Protein AF-A0AAV2S036-F1 (afdb_monomer_lite)

Sequence (289 aa):
GVHGKSCVGQCGIDDHDQTACECNSLCETYGDCCDDFVSACKSCAGRCGEAYLYSKPCQCNDDCASHGNCCNDYDQECGGITSGPGLLSCVGRCGEAFNPANDCSCNTGCDSHSDCCSDYNDICGGGGGGATDGELRALSEQILAADVNGVGSQLTVDDQGQTSSSSNADEAPLPLLTVPESALSGPTIAALLALQDNYVADVAFDEDDTTEEMVEKDNFLDLIMATDVMNITEAFLQDKGLINRPLREVIDEIWFTQYSRSGGHVGSSGFEHSFVGELKGGQVSGFHN

Organism: Meganyctiphanes norvegica (NCBI:txid48144)

InterPro domains:
  IPR001212 Somatomedin B domain [PF01033] (42-79)
  IPR001212 Somatomedin B domain [PF01033] (89-125)
  IPR001212 Somatomedin B domain [PS00524] (21-41)
  IPR001212 Somatomedin B domain [PS00524] (58-78)
  IPR001212 Somatomedin B domain [PS00524] (104-124)
  IPR001212 Somatomedin B domain [PS50958] (3-37)
  IPR001212 Somatomedin B domain [PS50958] (40-82)
  IPR001212 Somatomedin B domain [PS50958] (86-132)
  IPR001212 Somatomedin B domain [SM00201] (3-42)
  IPR001212 Somatomedin B domain [SM00201] (43-82)
  IPR001212 Somatomedin B domain [SM00201] (86-128)
  IPR018998 EndoU ribonuclease, C-terminal [PF09412] (135-289)
  IPR018998 EndoU ribonuclease, C-terminal [PS51959] (132-289)
  IPR018998 EndoU ribonuclease, C-terminal [cd21159] (132-289)
  IPR020436 Somatomedin B domain, chordata [PR00022] (39-52)
  IPR020436 Somatomedin B domain, chordata [PR00022] (56-67)
  IPR020436 Somatomedin B domain, chordata [PR00022] (68-79)
  IPR036024 Somatomedin B-like domain superfamily [SSF90188] (5-42)
  IPR036024 Somatomedin B-like domain superfamily [SSF90188] (43-82)
  IPR036024 Somatomedin B-like domain superfamily [SSF90188] (88-125)

Radius of gyration: 33.82 Å; chains: 1; bounding box: 88×48×85 Å

Secondary structure (DSSP, 8-state):
-------TTTTT-----TTS-B-STTHHHHT-B-TTHHHHHS--TTTTTPPP-TTSSSB-STTHHHHT-B-TTHHHHH-S-SSSTT----TTTTTPPP-TTSSSB-STTHHHHT-B-TTHHHHH--S--PPPHHHHHHHHHHHHHH-SS--GGG-EE-------TT--S-S--S-SEE--HHHH-SHHHHHHHHHHHT--S-TTS-----HHHHHHHHHHHHHHHTSHHHHHHHHHHHHTTS-SS-HHHHHHHHHH-----STT-----HHIIIII-EEETTEEEE---

Foldseek 3Di:
DQDDDACAVPALPDDVPPSAADLFLCRVVVVRHDPCNCVRQLDCAVPAQHDDHPRGQAHNHLCRVVVVGHRPCSCVRRVRDPDDQADQDCAVQAQHDDDPSHQAHNHLCRVVVVRHRPCSCVRRVHSDLDDDPVRVVVLVVVLVVQPPLDCPVQKDADPFDDDDPPDPDDRDPDDGIDHDVVNCPDQLNVLLVVLLVQDDLDLPDARDCDPSNVVSVVSNLVVVCPGPSNVSVQVSCVVSVVDPDGVSVVCCCQFVDWDDDDDPGTHDGNPCVEDNFHQDPNDTPDYDD

Structure (mmCIF, N/CA/C/O backbone):
data_AF-A0AAV2S036-F1
#
_entry.id   AF-A0AAV2S036-F1
#
loop_
_atom_site.group_PDB
_atom_site.id
_atom_site.type_symbol
_atom_site.label_atom_id
_atom_site.label_alt_id
_atom_site.label_comp_id
_atom_site.label_asym_id
_atom_site.label_entity_id
_atom_site.label_seq_id
_atom_site.pdbx_PDB_ins_code
_atom_site.Cartn_x
_atom_site.Cartn_y
_atom_site.Cartn_z
_atom_site.occupancy
_atom_site.B_iso_or_equiv
_atom_site.auth_seq_id
_atom_site.auth_comp_id
_atom_site.auth_asym_id
_atom_site.auth_atom_id
_atom_site.pdbx_PDB_model_num
ATOM 1 N N . GLY A 1 1 ? -55.548 0.242 45.032 1.00 41.44 1 GLY A N 1
ATOM 2 C CA . GLY A 1 1 ? -54.347 -0.051 44.238 1.00 41.44 1 GLY A CA 1
ATOM 3 C C . GLY A 1 1 ? -53.324 0.977 44.621 1.00 41.44 1 GLY A C 1
ATOM 4 O O . GLY A 1 1 ? -53.656 2.155 44.574 1.00 41.44 1 GLY A O 1
ATOM 5 N N . VAL A 1 2 ? -52.170 0.548 45.120 1.00 45.12 2 VAL A N 1
ATOM 6 C CA . VAL A 1 2 ? -51.089 1.462 45.497 1.00 45.12 2 VAL A CA 1
ATOM 7 C C . VAL A 1 2 ? -50.480 1.968 44.191 1.00 45.12 2 VAL A C 1
ATOM 9 O O . VAL A 1 2 ? -49.874 1.205 43.453 1.00 45.12 2 VAL A O 1
ATOM 12 N N . HIS A 1 3 ? -50.743 3.226 43.845 1.00 44.69 3 HIS A N 1
ATOM 13 C CA . HIS A 1 3 ? -50.101 3.879 42.711 1.00 44.69 3 HIS A CA 1
ATOM 14 C C . HIS A 1 3 ? -48.730 4.411 43.153 1.00 44.69 3 HIS A C 1
ATOM 16 O O . HIS A 1 3 ? -48.677 5.311 43.984 1.00 44.69 3 HIS A O 1
ATOM 22 N N . GLY A 1 4 ? -47.656 3.923 42.523 1.00 57.28 4 GLY A N 1
ATOM 23 C CA . GLY A 1 4 ? -46.573 4.801 42.071 1.00 57.28 4 GLY A CA 1
ATOM 24 C C . GLY A 1 4 ? -45.289 4.895 42.900 1.00 57.28 4 GLY A C 1
ATOM 25 O O . GLY A 1 4 ? -44.834 6.011 43.134 1.00 57.28 4 GLY A O 1
ATOM 26 N N . LYS A 1 5 ? -44.639 3.779 43.252 1.00 70.69 5 LYS A N 1
ATOM 27 C CA . LYS A 1 5 ? -43.168 3.778 43.368 1.00 70.69 5 LYS A CA 1
ATOM 28 C C . LYS A 1 5 ? -42.588 2.991 42.193 1.00 70.69 5 LYS A C 1
ATOM 30 O O . LYS A 1 5 ? -43.102 1.931 41.853 1.00 70.69 5 LYS A O 1
ATOM 35 N N . SER A 1 6 ? -41.603 3.589 41.528 1.00 83.00 6 SER A N 1
ATOM 36 C CA . SER A 1 6 ? -40.824 2.977 40.451 1.00 83.00 6 SER A CA 1
ATOM 37 C C . SER A 1 6 ? -39.457 2.616 41.006 1.00 83.00 6 SER A C 1
ATOM 39 O O . SER A 1 6 ? -38.862 3.408 41.741 1.00 83.00 6 SER A O 1
ATOM 41 N N . CYS A 1 7 ? -38.950 1.449 40.629 1.00 86.75 7 CYS A N 1
ATOM 42 C CA . CYS A 1 7 ? -37.633 0.985 41.035 1.00 86.75 7 CYS A CA 1
ATOM 43 C C . CYS A 1 7 ? -36.470 1.608 40.250 1.00 86.75 7 CYS A C 1
ATOM 45 O O . CYS A 1 7 ? -35.308 1.372 40.596 1.00 86.75 7 CYS A O 1
ATOM 47 N N . VAL A 1 8 ? -36.733 2.427 39.226 1.00 85.12 8 VAL A N 1
ATOM 48 C CA . VAL A 1 8 ? -35.682 3.120 38.463 1.00 85.12 8 VAL A CA 1
ATOM 49 C C . VAL A 1 8 ? -34.857 4.012 39.397 1.00 85.12 8 VAL A C 1
ATOM 51 O O . VAL A 1 8 ? -35.361 4.968 39.984 1.00 85.12 8 VAL A O 1
ATOM 54 N N . GLY A 1 9 ? -33.570 3.685 39.547 1.00 80.94 9 GLY A N 1
ATOM 55 C CA . GLY A 1 9 ? -32.643 4.393 40.439 1.00 80.94 9 GLY A CA 1
ATOM 56 C C . GLY A 1 9 ? -32.817 4.099 41.936 1.00 80.94 9 GLY A C 1
ATOM 57 O O . GLY A 1 9 ? -32.151 4.741 42.743 1.00 80.94 9 GLY A O 1
ATOM 58 N N . GLN A 1 10 ? -33.679 3.148 42.319 1.00 85.06 10 GLN A N 1
ATOM 59 C CA . GLN A 1 10 ? -33.991 2.827 43.725 1.00 85.06 10 GLN A CA 1
ATOM 60 C C . GLN A 1 10 ? -33.746 1.355 44.101 1.00 85.06 10 GLN A C 1
ATOM 62 O O . GLN A 1 10 ? -34.090 0.916 45.195 1.00 85.06 10 GLN A O 1
ATOM 67 N N . CYS A 1 11 ? -33.130 0.575 43.212 1.00 87.50 11 CYS A N 1
ATOM 68 C CA . CYS A 1 11 ? -32.838 -0.835 43.460 1.00 87.50 11 CYS A CA 1
ATOM 69 C C . CYS A 1 11 ? -31.932 -1.040 44.682 1.00 87.50 11 CYS A C 1
ATOM 71 O O . CYS A 1 11 ? -30.820 -0.512 44.729 1.00 87.50 11 CYS A O 1
ATOM 73 N N . GLY A 1 12 ? -32.379 -1.865 45.629 1.00 83.75 12 GLY A N 1
ATOM 74 C CA . GLY A 1 12 ? -31.652 -2.190 46.857 1.00 83.75 12 GLY A CA 1
ATOM 75 C C . GLY A 1 12 ? -31.735 -1.128 47.959 1.00 83.75 12 GLY A C 1
ATOM 76 O O . GLY A 1 12 ? -31.043 -1.265 48.968 1.00 83.75 12 GLY A O 1
ATOM 77 N N . ILE A 1 13 ? -32.546 -0.080 47.796 1.00 80.69 13 ILE A N 1
ATOM 78 C CA . ILE A 1 13 ? -32.845 0.852 48.887 1.00 80.69 13 ILE A CA 1
ATOM 79 C C . ILE A 1 13 ? -33.915 0.216 49.777 1.00 80.69 13 ILE A C 1
ATOM 81 O O . ILE A 1 13 ? -34.993 -0.119 49.293 1.00 80.69 13 ILE A O 1
ATOM 85 N N . ASP A 1 14 ? -33.615 0.068 51.067 1.00 67.75 14 ASP A N 1
ATOM 86 C CA . ASP A 1 14 ? -34.595 -0.335 52.075 1.00 67.75 14 ASP A CA 1
ATOM 87 C C . ASP A 1 14 ? -35.367 0.911 52.527 1.00 67.75 14 ASP A C 1
ATOM 89 O O . ASP A 1 14 ? -34.903 1.673 53.382 1.00 67.75 14 ASP A O 1
ATOM 93 N N . ASP A 1 15 ? -36.523 1.163 51.917 1.00 63.00 15 ASP A N 1
ATOM 94 C CA . ASP A 1 15 ? -37.399 2.260 52.319 1.00 63.00 15 ASP A CA 1
ATOM 95 C C . ASP A 1 15 ? -38.443 1.720 53.300 1.00 63.00 15 ASP A C 1
ATOM 97 O O . ASP A 1 15 ? -39.462 1.176 52.908 1.00 63.00 15 ASP A O 1
ATOM 101 N N . HIS A 1 16 ? -38.197 1.869 54.606 1.00 57.53 16 HIS A N 1
ATOM 102 C CA . HIS A 1 16 ? -39.069 1.377 55.689 1.00 57.53 16 HIS A CA 1
ATOM 103 C C . HIS A 1 16 ? -40.479 2.024 55.754 1.00 57.53 16 HIS A C 1
ATOM 105 O O . HIS A 1 16 ? -41.171 1.921 56.776 1.00 57.53 16 HIS A O 1
ATOM 111 N N . ASP A 1 17 ? -40.925 2.701 54.698 1.00 62.25 17 ASP A N 1
ATOM 112 C CA . ASP A 1 17 ? -42.279 3.222 54.572 1.00 62.25 17 ASP A CA 1
ATOM 113 C C . ASP A 1 17 ? -43.262 2.089 54.230 1.00 62.25 17 ASP A C 1
ATOM 115 O O . ASP A 1 17 ? -43.456 1.722 53.073 1.00 62.25 17 ASP A O 1
ATOM 119 N N . GLN A 1 18 ? -43.941 1.586 55.268 1.00 55.84 18 GLN A N 1
ATOM 120 C CA . GLN A 1 18 ? -44.929 0.491 55.242 1.00 55.84 18 GLN A CA 1
ATOM 121 C C . GLN A 1 18 ? -46.135 0.705 54.301 1.00 55.84 18 GLN A C 1
ATOM 123 O O . GLN A 1 18 ? -47.060 -0.109 54.290 1.00 55.84 18 GLN A O 1
ATOM 128 N N . THR A 1 19 ? -46.193 1.813 53.559 1.00 55.88 19 THR A N 1
ATOM 129 C CA . THR A 1 19 ? -47.291 2.146 52.644 1.00 55.88 19 THR A CA 1
ATOM 130 C C . THR A 1 19 ? -46.952 1.974 51.161 1.00 55.88 19 THR A C 1
ATOM 132 O O . THR A 1 19 ? -47.821 2.216 50.317 1.00 55.88 19 THR A O 1
ATOM 135 N N . ALA A 1 20 ? -45.742 1.516 50.825 1.00 71.75 20 ALA A N 1
ATOM 136 C CA . ALA A 1 20 ? -45.280 1.375 49.447 1.00 71.75 20 ALA A CA 1
ATOM 137 C C . ALA A 1 20 ? -44.742 -0.027 49.109 1.00 71.75 20 ALA A C 1
ATOM 139 O O . ALA A 1 20 ? -44.564 -0.860 49.987 1.00 71.75 20 ALA A O 1
ATOM 140 N N . CYS A 1 21 ? -44.551 -0.282 47.813 1.00 85.56 21 CYS A N 1
ATOM 141 C CA . CYS A 1 21 ? -43.873 -1.474 47.312 1.00 85.56 21 CYS A CA 1
ATOM 142 C C . CYS A 1 21 ? -42.346 -1.350 47.455 1.00 85.56 21 CYS A C 1
ATOM 144 O O . CYS A 1 21 ? -41.821 -0.235 47.517 1.00 85.56 21 CYS A O 1
ATOM 146 N N . GLU A 1 22 ? -41.653 -2.486 47.459 1.00 86.19 22 GLU A N 1
ATOM 147 C CA . GLU A 1 22 ? -40.218 -2.605 47.725 1.00 86.19 22 GLU A CA 1
ATOM 148 C C . GLU A 1 22 ? -39.401 -2.885 46.449 1.00 86.19 22 GLU A C 1
ATOM 150 O O . GLU A 1 22 ? -39.853 -3.572 45.527 1.00 86.19 22 GLU A O 1
ATOM 155 N N . CYS A 1 23 ? -38.161 -2.379 46.418 1.00 88.69 23 CYS A N 1
ATOM 156 C CA . CYS A 1 23 ? -37.200 -2.550 45.314 1.00 88.69 23 CYS A CA 1
ATOM 157 C C . CYS A 1 23 ? -35.924 -3.304 45.732 1.00 88.69 23 CYS A C 1
ATOM 159 O O . CYS A 1 23 ? -34.875 -3.175 45.091 1.00 88.69 23 CYS A O 1
ATOM 161 N N . ASN A 1 24 ? -35.989 -4.080 46.816 1.00 87.19 24 ASN A N 1
ATOM 162 C CA . ASN A 1 24 ? -34.893 -4.905 47.328 1.00 87.19 24 ASN A CA 1
ATOM 163 C C . ASN A 1 24 ? -35.101 -6.399 47.010 1.00 87.19 24 ASN A C 1
ATOM 165 O O . ASN A 1 24 ? -36.153 -6.830 46.546 1.00 87.19 24 ASN A O 1
ATOM 169 N N . SER A 1 25 ? -34.078 -7.214 47.259 1.00 87.88 25 SER A N 1
ATOM 170 C CA . SER A 1 25 ? -34.085 -8.658 46.994 1.00 87.88 25 SER A CA 1
ATOM 171 C C . SER A 1 25 ? -35.066 -9.453 47.863 1.00 87.88 25 SER A C 1
ATOM 173 O O . SER A 1 25 ? -35.377 -10.599 47.537 1.00 87.88 25 SER A O 1
ATOM 175 N N . LEU A 1 26 ? -35.576 -8.868 48.951 1.00 88.00 26 LEU A N 1
ATOM 176 C CA . LEU A 1 26 ? -36.534 -9.517 49.843 1.00 88.00 26 LEU A CA 1
ATOM 177 C C . LEU A 1 26 ? -37.981 -9.369 49.368 1.00 88.00 26 LEU A C 1
ATOM 179 O O . LEU A 1 26 ? -38.838 -10.121 49.838 1.00 88.00 26 LEU A O 1
ATOM 183 N N . CYS A 1 27 ? -38.257 -8.476 48.415 1.00 87.75 27 CYS A N 1
ATOM 184 C CA . CYS A 1 27 ? -39.628 -8.175 48.022 1.00 87.75 27 CYS A CA 1
ATOM 185 C C . CYS A 1 27 ? -40.371 -9.388 47.436 1.00 87.75 27 CYS A C 1
ATOM 187 O O . CYS A 1 27 ? -41.570 -9.576 47.643 1.00 87.75 27 CYS A O 1
ATOM 189 N N . GLU A 1 28 ? -39.653 -10.285 46.746 1.00 87.44 28 GLU A N 1
ATOM 190 C CA . GLU A 1 28 ? -40.236 -11.514 46.186 1.00 87.44 28 GLU A CA 1
ATOM 191 C C . GLU A 1 28 ? -40.639 -12.498 47.296 1.00 87.44 28 GLU A C 1
ATOM 193 O O . GLU A 1 28 ? -41.556 -13.298 47.121 1.00 87.44 28 GLU A O 1
ATOM 198 N N . THR A 1 29 ? -39.979 -12.419 48.458 1.00 87.31 29 THR A N 1
ATOM 199 C CA . THR A 1 29 ? -40.291 -13.242 49.635 1.00 87.31 29 THR A CA 1
ATOM 200 C C . THR A 1 29 ? -41.521 -12.720 50.372 1.00 87.31 29 THR A C 1
ATOM 202 O O . THR A 1 29 ? -42.355 -13.514 50.808 1.00 87.31 29 THR A O 1
ATOM 205 N N . TYR A 1 30 ? -41.646 -11.399 50.514 1.00 87.19 30 TYR A N 1
ATOM 206 C CA . TYR A 1 30 ? -42.766 -10.765 51.216 1.00 87.19 30 TYR A CA 1
ATOM 207 C C . TYR A 1 30 ? -43.985 -10.511 50.319 1.00 87.19 30 TYR A C 1
ATOM 209 O O . TYR A 1 30 ? -45.091 -10.323 50.829 1.00 87.19 30 TYR A O 1
ATOM 217 N N . GLY A 1 31 ? -43.816 -10.599 48.997 1.00 87.56 31 GLY A N 1
ATOM 218 C CA . GLY A 1 31 ? -44.883 -10.395 48.021 1.00 87.56 31 GLY A CA 1
ATOM 219 C C . GLY A 1 31 ? -45.263 -8.925 47.846 1.00 87.56 31 GLY A C 1
ATOM 220 O O . GLY A 1 31 ? -46.419 -8.631 47.545 1.00 87.56 31 GLY A O 1
ATOM 221 N N . ASP A 1 32 ? -44.313 -8.016 48.051 1.00 88.88 32 ASP A N 1
ATOM 222 C CA . ASP A 1 32 ? -44.488 -6.560 48.057 1.00 88.88 32 ASP A CA 1
ATOM 223 C C . ASP A 1 32 ? -43.613 -5.838 47.012 1.00 88.88 32 ASP A C 1
ATOM 225 O O . ASP A 1 32 ? -43.453 -4.622 47.085 1.00 88.88 32 ASP A O 1
ATOM 229 N N . CYS A 1 33 ? -43.087 -6.545 46.002 1.00 88.12 33 CYS A N 1
ATOM 230 C CA . CYS A 1 33 ? -42.318 -5.927 44.913 1.00 88.12 33 CYS A CA 1
ATOM 231 C C . CYS A 1 33 ? -43.114 -4.869 44.141 1.00 88.12 33 CYS A C 1
ATOM 233 O O . CYS A 1 33 ? -44.298 -5.056 43.848 1.00 88.12 33 CYS A O 1
ATOM 235 N N . CYS A 1 34 ? -42.437 -3.798 43.722 1.00 88.44 34 CYS A N 1
ATOM 236 C CA . CYS A 1 34 ? -43.012 -2.866 42.753 1.00 88.44 34 CYS A CA 1
ATOM 237 C C . CYS A 1 34 ? -43.214 -3.522 41.380 1.00 88.44 34 CYS A C 1
ATOM 239 O O . CYS A 1 34 ? -42.476 -4.430 40.994 1.00 88.44 34 CYS A O 1
ATOM 241 N N . ASP A 1 35 ? -44.189 -3.022 40.615 1.00 89.25 35 ASP A N 1
ATOM 242 C CA . ASP A 1 35 ? -44.561 -3.582 39.307 1.00 89.25 35 ASP A CA 1
ATOM 243 C C . ASP A 1 35 ? -43.386 -3.605 38.309 1.00 89.25 35 ASP A C 1
ATOM 245 O O . ASP A 1 35 ? -43.279 -4.515 37.487 1.00 89.25 35 ASP A O 1
ATOM 249 N N . ASP A 1 36 ? -42.486 -2.620 38.383 1.00 88.44 36 ASP A N 1
ATOM 250 C CA . ASP A 1 36 ? -41.317 -2.491 37.510 1.00 88.44 36 ASP A CA 1
ATOM 251 C C . ASP A 1 36 ? -40.037 -3.121 38.086 1.00 88.44 36 ASP A C 1
ATOM 253 O O . ASP A 1 36 ? -38.979 -3.019 37.460 1.00 88.44 36 ASP A O 1
ATOM 257 N N . PHE A 1 37 ? -40.114 -3.810 39.233 1.00 88.06 37 PHE A N 1
ATOM 258 C CA . PHE A 1 37 ? -38.959 -4.383 39.934 1.00 88.06 37 PHE A CA 1
ATOM 259 C C . PHE A 1 37 ? -38.103 -5.284 39.038 1.00 88.06 37 PHE A C 1
ATOM 261 O O . PHE A 1 37 ? -36.882 -5.137 38.989 1.00 88.06 37 PHE A O 1
ATOM 268 N N . VAL A 1 38 ? -38.730 -6.194 38.288 1.00 85.75 38 VAL A N 1
ATOM 269 C CA . VAL A 1 38 ? -38.002 -7.122 37.407 1.00 85.75 38 VAL A CA 1
ATOM 270 C C . VAL A 1 38 ? -37.286 -6.355 36.297 1.00 85.75 38 VAL A C 1
ATOM 272 O O . VAL A 1 38 ? -36.092 -6.550 36.093 1.00 85.75 38 VAL A O 1
ATOM 275 N N . SER A 1 39 ? -37.988 -5.450 35.616 1.00 84.75 39 SER A N 1
ATOM 276 C CA . SER A 1 39 ? -37.421 -4.675 34.508 1.00 84.75 39 SER A CA 1
ATOM 277 C C . SER A 1 39 ? -36.359 -3.664 34.944 1.00 84.75 39 SER A C 1
ATOM 279 O O . SER A 1 39 ? -35.451 -3.387 34.173 1.00 84.75 39 SER A O 1
ATOM 281 N N . ALA A 1 40 ? -36.454 -3.115 36.158 1.00 84.81 40 ALA A N 1
ATOM 282 C CA . ALA A 1 40 ? -35.545 -2.076 36.640 1.00 84.81 40 ALA A CA 1
ATOM 283 C C . ALA A 1 40 ? -34.355 -2.633 37.441 1.00 84.81 40 ALA A C 1
ATOM 285 O O . ALA A 1 40 ? -33.254 -2.094 37.354 1.00 84.81 40 ALA A O 1
ATOM 286 N N . CYS A 1 41 ? -34.551 -3.702 38.224 1.00 88.69 41 CYS A N 1
ATOM 287 C CA . CYS A 1 41 ? -33.546 -4.200 39.171 1.00 88.69 41 CYS A CA 1
ATOM 288 C C . CYS A 1 41 ? -32.913 -5.539 38.790 1.00 88.69 41 CYS A C 1
ATOM 290 O O . CYS A 1 41 ? -31.869 -5.872 39.355 1.00 88.69 41 CYS A O 1
ATOM 292 N N . LYS A 1 42 ? -33.470 -6.286 37.826 1.00 90.81 42 LYS A N 1
ATOM 293 C CA . LYS A 1 42 ? -32.844 -7.504 37.271 1.00 90.81 42 LYS A CA 1
ATOM 294 C C . LYS A 1 42 ? -32.148 -7.273 35.921 1.00 90.81 42 LYS A C 1
ATOM 296 O O . LYS A 1 42 ? -31.856 -8.241 35.227 1.00 90.81 42 LYS A O 1
ATOM 301 N N . SER A 1 43 ? -31.885 -6.009 35.584 1.00 89.25 43 SER A N 1
ATOM 302 C CA . SER A 1 43 ? -31.169 -5.590 34.377 1.00 89.25 43 SER A CA 1
ATOM 303 C C . SER A 1 43 ? -29.961 -4.721 34.714 1.00 89.25 43 SER A C 1
ATOM 305 O O . SER A 1 43 ? -30.017 -3.943 35.672 1.00 89.25 43 SER A O 1
ATOM 307 N N . CYS A 1 44 ? -28.896 -4.827 33.924 1.00 89.50 44 CYS A N 1
ATOM 308 C CA . CYS A 1 44 ? -27.728 -3.956 34.005 1.00 89.50 44 CYS A CA 1
ATOM 309 C C . CYS A 1 44 ? -27.803 -2.682 33.154 1.00 89.50 44 CYS A C 1
ATOM 311 O O . CYS A 1 44 ? -26.891 -1.855 33.237 1.00 89.50 44 CYS A O 1
ATOM 313 N N . ALA A 1 45 ? -28.893 -2.458 32.417 1.00 85.06 45 ALA A N 1
ATOM 314 C CA . ALA A 1 45 ? -29.100 -1.240 31.642 1.00 85.06 45 ALA A CA 1
ATOM 315 C C . ALA A 1 45 ? -28.951 0.016 32.527 1.00 85.06 45 ALA A C 1
ATOM 317 O O . ALA A 1 45 ? -29.729 0.255 33.454 1.00 85.06 45 ALA A O 1
ATOM 318 N N . GLY A 1 46 ? -27.915 0.820 32.264 1.00 76.56 46 GLY A N 1
ATOM 319 C CA . GLY A 1 46 ? -27.602 2.027 33.041 1.00 76.56 46 GLY A CA 1
ATOM 320 C C . GLY A 1 46 ? -27.060 1.784 34.461 1.00 76.56 46 GLY A C 1
ATOM 321 O O . GLY A 1 46 ? -27.049 2.717 35.263 1.00 76.56 46 GLY A O 1
ATOM 322 N N . ARG A 1 47 ? -26.625 0.558 34.786 1.00 82.25 47 ARG A N 1
ATOM 323 C CA . ARG A 1 47 ? -26.115 0.143 36.112 1.00 82.25 47 ARG A CA 1
ATOM 324 C C . ARG A 1 47 ? -24.691 -0.427 36.096 1.00 82.25 47 ARG A C 1
ATOM 326 O O . ARG A 1 47 ? -24.200 -0.869 37.132 1.00 82.25 47 ARG A O 1
ATOM 333 N N . CYS A 1 48 ? -24.032 -0.440 34.944 1.00 84.25 48 CYS A N 1
ATOM 334 C CA . CYS A 1 48 ? -22.680 -0.972 34.797 1.00 84.25 48 CYS A CA 1
ATOM 335 C C . CYS A 1 48 ? -21.663 -0.241 35.687 1.00 84.25 48 CYS A C 1
ATOM 337 O O . CYS A 1 48 ? -21.666 0.989 35.753 1.00 84.25 48 CYS A O 1
ATOM 339 N N . GLY A 1 49 ? -20.797 -0.997 36.366 1.00 79.94 49 GLY A N 1
ATOM 340 C CA . GLY A 1 49 ? -19.757 -0.463 37.252 1.00 79.94 49 GLY A CA 1
ATOM 341 C C . GLY A 1 49 ? -20.276 0.070 38.594 1.00 79.94 49 GLY A C 1
ATOM 342 O O . GLY A 1 49 ? -19.573 0.812 39.279 1.00 79.94 49 GLY A O 1
ATOM 343 N N . GLU A 1 50 ? -21.513 -0.256 38.983 1.00 84.12 50 GLU A N 1
ATOM 344 C CA . GLU A 1 50 ? -22.058 0.171 40.275 1.00 84.12 50 GLU A CA 1
ATOM 345 C C . GLU A 1 50 ? -21.328 -0.476 41.464 1.00 84.12 50 GLU A C 1
ATOM 347 O O . GLU A 1 50 ? -20.754 -1.552 41.354 1.00 84.12 50 GLU A O 1
ATOM 352 N N . ALA A 1 51 ? -21.363 0.152 42.640 1.00 85.19 51 ALA A N 1
ATOM 353 C CA . ALA A 1 51 ? -20.825 -0.478 43.845 1.00 85.19 51 ALA A CA 1
ATOM 354 C C . ALA A 1 51 ? -21.678 -1.689 44.269 1.00 85.19 51 ALA A C 1
ATOM 356 O O . ALA A 1 51 ? -22.901 -1.687 44.109 1.00 85.19 51 ALA A O 1
ATOM 357 N N . TYR A 1 52 ? -21.041 -2.702 44.869 1.00 88.50 52 TYR A N 1
ATOM 358 C CA . TYR A 1 52 ? -21.744 -3.853 45.441 1.00 88.50 52 TYR A CA 1
ATOM 359 C C . TYR A 1 52 ? -22.796 -3.428 46.473 1.00 88.50 52 TYR A C 1
ATOM 361 O O . TYR A 1 52 ? -22.492 -2.722 47.438 1.00 88.50 52 TYR A O 1
ATOM 369 N N . LEU A 1 53 ? -24.021 -3.930 46.305 1.00 87.38 53 LEU A N 1
ATOM 370 C CA . LEU A 1 53 ? -25.118 -3.747 47.252 1.00 87.38 53 LEU A CA 1
ATOM 371 C C . LEU A 1 53 ? -25.836 -5.077 47.484 1.00 87.38 53 LEU A C 1
ATOM 373 O O . LEU A 1 53 ? -26.531 -5.587 46.609 1.00 87.38 53 LEU A O 1
ATOM 377 N N . TYR A 1 54 ? -25.690 -5.627 48.691 1.00 87.56 54 TYR A N 1
ATOM 378 C CA . TYR A 1 54 ? -26.224 -6.945 49.067 1.00 87.56 54 TYR A CA 1
ATOM 379 C C . TYR A 1 54 ? -27.758 -7.050 48.971 1.00 87.56 54 TYR A C 1
ATOM 381 O O . TYR A 1 54 ? -28.302 -8.139 48.811 1.00 87.56 54 TYR A O 1
ATOM 389 N N . SER A 1 55 ? -28.454 -5.919 49.089 1.00 86.06 55 SER A N 1
ATOM 390 C CA . SER A 1 55 ? -29.909 -5.801 48.994 1.00 86.06 55 SER A CA 1
ATOM 391 C C . SER A 1 55 ? -30.417 -5.817 47.549 1.00 86.06 55 SER A C 1
ATOM 393 O O . SER A 1 55 ? -31.627 -5.853 47.330 1.00 86.06 55 SER A O 1
ATOM 395 N N . LYS A 1 56 ? -29.532 -5.796 46.543 1.00 88.94 56 LYS A N 1
ATOM 396 C CA . LYS A 1 56 ? -29.915 -5.931 45.134 1.00 88.94 56 LYS A CA 1
ATOM 397 C C . LYS A 1 56 ? -30.106 -7.400 44.744 1.00 88.94 56 LYS A C 1
ATOM 399 O O . LYS A 1 56 ? -29.383 -8.263 45.240 1.00 88.94 56 LYS A O 1
ATOM 404 N N . PRO A 1 57 ? -31.037 -7.701 43.822 1.00 88.38 57 PRO A N 1
ATOM 405 C CA . PRO A 1 57 ? -31.285 -9.074 43.374 1.00 88.38 57 PRO A CA 1
ATOM 406 C C . PRO A 1 57 ? -30.147 -9.645 42.511 1.00 88.38 57 PRO A C 1
ATOM 408 O O . PRO A 1 57 ? -30.001 -10.859 42.425 1.00 88.38 57 PRO A O 1
ATOM 411 N N . CYS A 1 58 ? -29.358 -8.781 41.870 1.00 92.38 58 CYS A N 1
ATOM 412 C CA . CYS A 1 58 ? -28.169 -9.120 41.098 1.00 92.38 58 CYS A CA 1
ATOM 413 C C . CYS A 1 58 ? -27.246 -7.897 41.006 1.00 92.38 58 CYS A C 1
ATOM 415 O O . CYS A 1 58 ? -27.692 -6.757 41.194 1.00 92.38 58 CYS A O 1
ATOM 417 N N . GLN A 1 59 ? -25.967 -8.142 40.742 1.00 91.75 59 GLN A N 1
ATOM 418 C CA . GLN A 1 59 ? -24.918 -7.128 40.693 1.00 91.75 59 GLN A CA 1
ATOM 419 C C . GLN A 1 59 ? -24.536 -6.800 39.245 1.00 91.75 59 GLN A C 1
ATOM 421 O O . GLN A 1 59 ? -24.589 -7.664 38.372 1.00 91.75 59 GLN A O 1
ATOM 426 N N . CYS A 1 60 ? -24.124 -5.553 39.017 1.00 89.69 60 CYS A N 1
ATOM 427 C CA . CYS A 1 60 ? -23.561 -5.078 37.746 1.00 89.69 60 CYS A CA 1
ATOM 428 C C . CYS A 1 60 ? -22.162 -4.473 37.943 1.00 89.69 60 CYS A C 1
ATOM 430 O O . CYS A 1 60 ? -21.758 -3.562 37.222 1.00 89.69 60 CYS A O 1
ATOM 432 N N . ASN A 1 61 ? -21.456 -4.959 38.964 1.00 85.06 61 ASN A N 1
ATOM 433 C CA . ASN A 1 61 ? -20.087 -4.584 39.294 1.00 85.06 61 ASN A CA 1
ATOM 434 C C . ASN A 1 61 ? -19.091 -5.578 38.688 1.00 85.06 61 ASN A C 1
ATOM 436 O O . ASN A 1 61 ? -19.478 -6.680 38.306 1.00 85.06 61 ASN A O 1
ATOM 440 N N . ASP A 1 62 ? -17.820 -5.198 38.633 1.00 82.31 62 ASP A N 1
ATOM 441 C CA . ASP A 1 62 ? -16.781 -5.996 37.966 1.00 82.31 62 ASP A CA 1
ATOM 442 C C . ASP A 1 62 ? -16.486 -7.325 38.691 1.00 82.31 62 ASP A C 1
ATOM 444 O O . ASP A 1 62 ? -16.073 -8.304 38.073 1.00 82.31 62 ASP A O 1
ATOM 448 N N . ASP A 1 63 ? -16.780 -7.407 39.993 1.00 83.00 63 ASP A N 1
ATOM 449 C CA . ASP A 1 63 ? -16.558 -8.609 40.803 1.00 83.00 63 ASP A CA 1
ATOM 450 C C . ASP A 1 63 ? -17.696 -9.641 40.687 1.00 83.00 63 ASP A C 1
ATOM 452 O O . ASP A 1 63 ? -17.564 -10.768 41.183 1.00 83.00 63 ASP A O 1
ATOM 456 N N . CYS A 1 64 ? -18.827 -9.306 40.052 1.00 86.19 64 CYS A N 1
ATOM 457 C CA . CYS A 1 64 ? -20.046 -10.115 40.127 1.00 86.19 64 CYS A CA 1
ATOM 458 C C . CYS A 1 64 ? -19.861 -11.533 39.571 1.00 86.19 64 CYS A C 1
ATOM 460 O O . CYS A 1 64 ? -20.459 -12.492 40.076 1.00 86.19 64 CYS A O 1
ATOM 462 N N . ALA A 1 65 ? -18.998 -11.682 38.561 1.00 80.81 65 ALA A N 1
ATOM 463 C CA . ALA A 1 65 ? -18.725 -12.955 37.906 1.00 80.81 65 ALA A CA 1
ATOM 464 C C . ALA A 1 65 ? -18.030 -13.927 38.868 1.00 80.81 65 ALA A C 1
ATOM 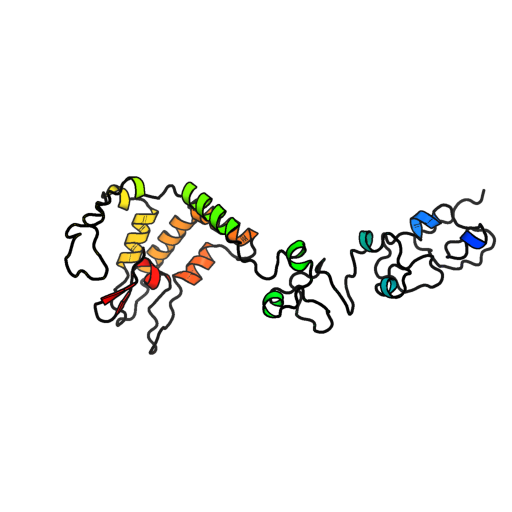466 O O . ALA A 1 65 ? -18.401 -15.098 38.953 1.00 80.81 65 ALA A O 1
ATOM 467 N N . SER A 1 66 ? -17.091 -13.419 39.673 1.00 77.25 66 SER A N 1
ATOM 468 C CA . SER A 1 66 ? -16.380 -14.205 40.689 1.00 77.25 66 SER A CA 1
ATOM 469 C C . SER A 1 66 ? -17.300 -14.694 41.816 1.00 77.25 66 SER A C 1
ATOM 471 O O . SER A 1 66 ? -17.045 -15.725 42.442 1.00 77.25 66 SER A O 1
ATOM 473 N N . HIS A 1 67 ? -18.404 -13.981 42.042 1.00 83.75 67 HIS A N 1
ATOM 474 C CA . HIS A 1 67 ? -19.397 -14.281 43.068 1.00 83.75 67 HIS A CA 1
ATOM 475 C C . HIS A 1 67 ? -20.638 -15.006 42.532 1.00 83.75 67 HIS A C 1
ATOM 477 O O . HIS A 1 67 ? -21.513 -15.366 43.322 1.00 83.75 67 HIS A O 1
ATOM 483 N N . GLY A 1 68 ? -20.727 -15.227 41.215 1.00 85.44 68 GLY A N 1
ATOM 484 C CA . GLY A 1 68 ? -21.875 -15.866 40.572 1.00 85.44 68 GLY A CA 1
ATOM 485 C C . GLY A 1 68 ? -23.193 -15.122 40.806 1.00 85.44 68 GLY A C 1
ATOM 486 O O . GLY A 1 68 ? -24.236 -15.761 40.925 1.00 85.44 68 GLY A O 1
ATOM 487 N N . ASN A 1 69 ? -23.148 -13.792 40.935 1.00 91.31 69 ASN A N 1
ATOM 488 C CA . ASN A 1 69 ? -24.304 -12.963 41.290 1.00 91.31 69 ASN A CA 1
ATOM 489 C C . ASN A 1 69 ? -24.581 -11.823 40.290 1.00 91.31 69 ASN A C 1
ATOM 491 O O . ASN A 1 69 ? -25.307 -10.885 40.630 1.00 91.31 69 ASN A O 1
ATOM 495 N N . CYS A 1 70 ? -24.028 -11.899 39.073 1.00 91.00 70 CYS A N 1
ATOM 496 C CA . CYS A 1 70 ? -24.316 -10.952 37.993 1.00 91.00 70 CYS A CA 1
ATOM 497 C C . CYS A 1 70 ? -25.791 -10.974 37.575 1.00 91.00 70 CYS A C 1
ATOM 499 O O . CYS A 1 70 ? -26.470 -11.998 37.699 1.00 91.00 70 CYS A O 1
ATOM 501 N N . CYS A 1 71 ? -26.291 -9.858 37.039 1.00 92.06 71 CYS A N 1
ATOM 502 C CA . CYS A 1 71 ? -27.557 -9.886 36.307 1.00 92.06 71 CYS A CA 1
ATOM 503 C C . CYS A 1 71 ? -27.394 -10.668 34.996 1.00 92.06 71 CYS A C 1
ATOM 505 O O . CYS A 1 71 ? -26.304 -10.739 34.432 1.00 92.06 71 CYS A O 1
ATOM 507 N N . ASN A 1 72 ? -28.483 -11.259 34.502 1.00 89.88 72 ASN A N 1
ATOM 508 C CA . ASN A 1 72 ? -28.440 -12.135 33.323 1.00 89.88 72 ASN A CA 1
ATOM 509 C C . ASN A 1 72 ? -28.038 -11.410 32.031 1.00 89.88 72 ASN A C 1
ATOM 511 O O . ASN A 1 72 ? -27.597 -12.050 31.085 1.00 89.88 72 ASN A O 1
ATOM 515 N N . ASP A 1 73 ? -28.238 -10.097 31.980 1.00 88.69 73 ASP A N 1
ATOM 516 C CA . ASP A 1 73 ? -27.903 -9.229 30.856 1.00 88.69 73 ASP A CA 1
ATOM 517 C C . ASP A 1 73 ? -26.585 -8.470 31.072 1.00 88.69 73 ASP A C 1
ATOM 519 O O . ASP A 1 73 ? -26.273 -7.572 30.297 1.00 88.69 73 ASP A O 1
ATOM 523 N N . TYR A 1 74 ? -25.798 -8.822 32.096 1.00 84.50 74 TYR A N 1
ATOM 524 C CA . TYR A 1 74 ? -24.534 -8.150 32.408 1.00 84.50 74 TYR A CA 1
ATOM 525 C C . TYR A 1 74 ? -23.581 -8.122 31.207 1.00 84.50 74 TYR A C 1
ATOM 527 O O . TYR A 1 74 ? -23.095 -7.056 30.839 1.00 84.50 74 TYR A O 1
ATOM 535 N N . ASP A 1 75 ? -23.380 -9.259 30.540 1.00 79.62 75 ASP A N 1
ATOM 536 C CA . ASP A 1 75 ? -22.489 -9.342 29.375 1.00 79.62 75 ASP A CA 1
ATOM 537 C C . ASP A 1 75 ? -22.995 -8.495 28.196 1.00 79.62 75 ASP A C 1
ATOM 539 O O . ASP A 1 75 ? -22.207 -7.914 27.454 1.00 79.62 75 ASP A O 1
ATOM 543 N N . GLN A 1 76 ? -24.318 -8.393 28.041 1.00 80.12 76 GLN A N 1
ATOM 544 C CA . GLN A 1 76 ? -24.959 -7.661 26.951 1.00 80.12 76 GLN A CA 1
ATOM 545 C C . GLN A 1 76 ? -24.963 -6.143 27.189 1.00 80.12 76 GLN A C 1
ATOM 547 O O . GLN A 1 76 ? -24.712 -5.378 26.262 1.00 80.12 76 GLN A O 1
ATOM 552 N N . GLU A 1 77 ? -25.262 -5.706 28.411 1.00 82.25 77 GLU A N 1
ATOM 553 C CA . GLU A 1 77 ? -25.418 -4.288 28.761 1.00 82.25 77 GLU A CA 1
ATOM 554 C C . GLU A 1 77 ? -24.092 -3.640 29.174 1.00 82.25 77 GLU A C 1
ATOM 556 O O . GLU A 1 77 ? -23.870 -2.460 28.909 1.00 82.25 77 GLU A O 1
ATOM 561 N N . CYS A 1 78 ? -23.203 -4.407 29.810 1.00 75.12 78 CYS A N 1
ATOM 562 C CA . CYS A 1 78 ? -21.928 -3.920 30.340 1.00 75.12 78 CYS A CA 1
ATOM 563 C C . CYS A 1 78 ? -20.709 -4.407 29.555 1.00 75.12 78 CYS A C 1
ATOM 565 O O . CYS A 1 78 ? -19.583 -4.091 29.935 1.00 75.12 78 CYS A O 1
ATOM 567 N N . GLY A 1 79 ? -20.918 -5.154 28.467 1.00 66.50 79 GLY A N 1
ATOM 568 C CA . GLY A 1 79 ? -19.887 -5.471 27.477 1.00 66.50 79 GLY A CA 1
ATOM 569 C C . GLY A 1 79 ? -18.713 -6.311 27.983 1.00 66.50 79 GLY A C 1
ATOM 570 O O . GLY A 1 79 ? -17.695 -6.356 27.301 1.00 66.50 79 GLY A O 1
ATOM 571 N N . GLY A 1 80 ? -18.823 -6.954 29.151 1.00 57.28 80 GLY A N 1
ATOM 572 C CA . GLY A 1 80 ? -17.720 -7.714 29.740 1.00 57.28 80 GLY A CA 1
ATOM 573 C C . GLY A 1 80 ? -16.500 -6.840 30.073 1.00 57.28 80 GLY A C 1
ATOM 574 O O . GLY A 1 80 ? -15.480 -6.926 29.406 1.00 57.28 80 GLY A O 1
ATOM 575 N N . ILE A 1 81 ? -16.624 -6.059 31.153 1.00 50.38 81 ILE A N 1
ATOM 576 C CA . ILE A 1 81 ? -15.576 -5.384 31.951 1.00 50.38 81 ILE A CA 1
ATOM 577 C C . ILE A 1 81 ? -14.685 -4.358 31.218 1.00 50.38 81 ILE A C 1
ATOM 579 O O . ILE A 1 81 ? -13.776 -4.680 30.460 1.00 50.38 81 ILE A O 1
ATOM 583 N N . THR A 1 82 ? -14.853 -3.085 31.593 1.00 42.22 82 THR A N 1
ATOM 584 C CA . THR A 1 82 ? -14.054 -1.940 31.126 1.00 42.22 82 THR A CA 1
ATOM 585 C C . THR A 1 82 ? -12.879 -1.544 32.032 1.00 42.22 82 THR A C 1
ATOM 587 O O . THR A 1 82 ? -12.209 -0.569 31.706 1.00 42.22 82 THR A O 1
ATOM 590 N N . SER A 1 83 ? -12.588 -2.218 33.157 1.00 45.25 83 SER A N 1
ATOM 591 C CA . SER A 1 83 ? -11.374 -2.006 33.986 1.00 45.25 83 SER A CA 1
ATOM 592 C C . SER A 1 83 ? -11.254 -3.046 35.116 1.00 45.25 83 SER A C 1
ATOM 594 O O . SER A 1 83 ? -12.165 -3.154 35.922 1.00 45.25 83 SER A O 1
ATOM 596 N N . GLY A 1 84 ? -10.120 -3.743 35.258 1.00 46.34 84 GLY A N 1
ATOM 597 C CA . GLY A 1 84 ? -9.840 -4.612 36.416 1.00 46.34 84 GLY A CA 1
ATOM 598 C C . GLY A 1 84 ? -8.664 -5.577 36.188 1.00 46.34 84 GLY A C 1
ATOM 599 O O . GLY A 1 84 ? -8.211 -5.711 35.056 1.00 46.34 84 GLY A O 1
ATOM 600 N N . PRO A 1 85 ? -8.123 -6.240 37.226 1.00 40.78 85 PRO A N 1
ATOM 601 C CA . PRO A 1 85 ? -7.229 -7.387 37.049 1.00 40.78 85 PRO A CA 1
ATOM 602 C C . PRO A 1 85 ? -8.003 -8.554 36.416 1.00 40.78 85 PRO A C 1
ATOM 604 O O . PRO A 1 85 ? -9.126 -8.827 36.835 1.00 40.78 85 PRO A O 1
ATOM 607 N N . GLY A 1 86 ? -7.413 -9.260 35.449 1.00 52.47 86 GLY A N 1
ATOM 608 C CA . GLY A 1 86 ? -8.055 -10.428 34.824 1.00 52.47 86 GLY A CA 1
ATOM 609 C C . GLY A 1 86 ? -8.881 -10.154 33.561 1.00 52.47 86 GLY A C 1
ATOM 610 O O . GLY A 1 86 ? -9.788 -10.918 33.237 1.00 52.47 86 GLY A O 1
ATOM 611 N N . LEU A 1 87 ? -8.610 -9.056 32.845 1.00 57.16 87 LEU A N 1
ATOM 612 C CA . LEU A 1 87 ? -9.297 -8.742 31.588 1.00 57.16 87 LEU A CA 1
ATOM 613 C C . LEU A 1 87 ? -8.867 -9.699 30.469 1.00 57.16 87 LEU A C 1
ATOM 615 O O . LEU A 1 87 ? -7.686 -9.751 30.130 1.00 57.16 87 LEU A O 1
ATOM 619 N N . LEU A 1 88 ? -9.842 -10.397 29.881 1.00 70.50 88 LEU A N 1
ATOM 620 C CA . LEU A 1 88 ? -9.661 -11.413 28.830 1.00 70.50 88 LEU A CA 1
ATOM 621 C C . LEU A 1 88 ? -10.152 -10.964 27.435 1.00 70.50 88 LEU A C 1
ATOM 623 O O . LEU A 1 88 ? -10.152 -11.770 26.508 1.00 70.50 88 LEU A O 1
ATOM 627 N N . SER A 1 89 ? -10.601 -9.710 27.302 1.00 76.62 89 SER A N 1
ATOM 628 C CA . SER A 1 89 ? -11.294 -9.175 26.117 1.00 76.62 89 SER A CA 1
ATOM 629 C C . SER A 1 89 ? -10.709 -7.840 25.656 1.00 76.62 89 SER A C 1
ATOM 631 O O . SER A 1 89 ? -10.223 -7.065 26.485 1.00 76.62 89 SER A O 1
ATOM 633 N N . CYS A 1 90 ? -10.791 -7.548 24.358 1.00 77.19 90 CYS A N 1
ATOM 634 C CA . CYS A 1 90 ? -10.307 -6.313 23.745 1.00 77.19 90 CYS A CA 1
ATOM 635 C C . CYS A 1 90 ? -11.364 -5.251 23.448 1.00 77.19 90 CYS A C 1
ATOM 637 O O . CYS A 1 90 ? -11.036 -4.186 22.912 1.00 77.19 90 CYS A O 1
ATOM 639 N N . VAL A 1 91 ? -12.617 -5.482 23.834 1.00 72.50 91 VAL A N 1
ATOM 640 C CA . VAL A 1 91 ? -13.696 -4.500 23.669 1.00 72.50 91 VAL A CA 1
ATOM 641 C C . VAL A 1 91 ? -13.332 -3.194 24.384 1.00 72.50 91 VAL A C 1
ATOM 643 O O . VAL A 1 91 ? -13.185 -3.143 25.601 1.00 72.50 91 VAL A O 1
ATOM 646 N N . GLY A 1 92 ? -13.140 -2.120 23.609 1.00 65.12 92 GLY A N 1
ATOM 647 C CA . GLY A 1 92 ? -12.768 -0.800 24.133 1.00 65.12 92 GLY A CA 1
ATOM 648 C C . GLY A 1 92 ? -11.314 -0.658 24.611 1.00 65.12 92 GLY A C 1
ATOM 649 O O . GLY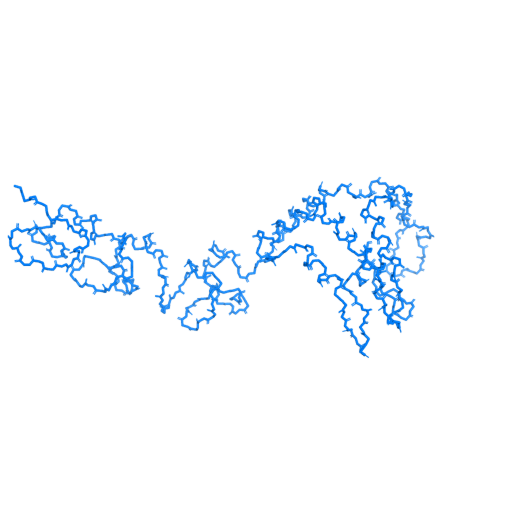 A 1 92 ? -10.988 0.356 25.224 1.00 65.12 92 GLY A O 1
ATOM 650 N N . ARG A 1 93 ? -10.439 -1.636 24.329 1.00 71.31 93 ARG A N 1
ATOM 651 C CA . ARG A 1 93 ? -9.024 -1.667 24.762 1.00 71.31 93 ARG A CA 1
ATOM 652 C C . ARG A 1 93 ? -8.006 -1.630 23.615 1.00 71.31 93 ARG A C 1
ATOM 654 O O . ARG A 1 93 ? -6.805 -1.717 23.858 1.00 71.31 93 ARG A O 1
ATOM 661 N N . CYS A 1 94 ? -8.459 -1.503 22.369 1.00 75.81 94 CYS A N 1
ATOM 662 C CA . CYS A 1 94 ? -7.574 -1.484 21.204 1.00 75.81 94 CYS A CA 1
ATOM 663 C C . CYS A 1 94 ? -6.548 -0.344 21.282 1.00 75.81 94 CYS A C 1
ATOM 665 O O . CYS A 1 94 ? -6.916 0.822 21.428 1.00 75.81 94 CYS A O 1
ATOM 667 N N . GLY A 1 95 ? -5.261 -0.678 21.164 1.00 74.38 95 GLY A N 1
ATOM 668 C CA . GLY A 1 95 ? -4.168 0.298 21.206 1.00 74.38 95 GLY A CA 1
ATOM 669 C C . GLY A 1 95 ? -3.804 0.784 22.613 1.00 74.38 95 GLY A C 1
ATOM 670 O O . GLY A 1 95 ? -3.177 1.835 22.750 1.00 74.38 95 GLY A O 1
ATOM 671 N N . GLU A 1 96 ? -4.191 0.055 23.663 1.00 76.88 96 GLU A N 1
ATOM 672 C CA . GLU A 1 96 ? -3.799 0.379 25.038 1.00 76.88 96 GLU A CA 1
ATOM 673 C C . GLU A 1 96 ? -2.272 0.336 25.250 1.00 76.88 96 GLU A C 1
ATOM 675 O O . GLU A 1 96 ? -1.531 -0.331 24.530 1.00 76.88 96 GLU A O 1
ATOM 680 N N . ALA A 1 97 ? -1.775 1.032 26.275 1.00 78.25 97 ALA A N 1
ATOM 681 C CA . ALA A 1 97 ? -0.400 0.836 26.727 1.00 78.25 97 ALA A CA 1
ATOM 682 C C . ALA A 1 97 ? -0.270 -0.517 27.448 1.00 78.25 97 ALA A C 1
ATOM 684 O O . ALA A 1 97 ? -1.207 -0.956 28.114 1.00 78.25 97 ALA A O 1
ATOM 685 N N . PHE A 1 98 ? 0.904 -1.155 27.365 1.00 82.00 98 PHE A N 1
ATOM 686 C CA . PHE A 1 98 ? 1.162 -2.395 28.101 1.00 82.00 98 PHE A CA 1
ATOM 687 C C . PHE A 1 98 ? 0.921 -2.201 29.603 1.00 82.00 98 PHE A C 1
ATOM 689 O O . PHE A 1 98 ? 1.523 -1.327 30.236 1.00 82.00 98 PHE A O 1
ATOM 696 N N . ASN A 1 99 ? 0.066 -3.050 30.170 1.00 75.81 99 ASN A N 1
ATOM 697 C CA . ASN A 1 99 ? -0.210 -3.090 31.594 1.00 75.81 99 ASN A CA 1
ATOM 698 C C . ASN A 1 99 ? -0.016 -4.525 32.109 1.00 75.81 99 ASN A C 1
ATOM 700 O O . ASN A 1 99 ? -0.820 -5.397 31.784 1.00 75.81 99 ASN A O 1
ATOM 704 N N . PRO A 1 100 ? 0.995 -4.778 32.959 1.00 77.94 100 PRO A N 1
ATOM 705 C CA . PRO A 1 100 ? 1.283 -6.116 33.476 1.00 77.94 100 PRO A CA 1
ATOM 706 C C . PRO A 1 100 ? 0.214 -6.663 34.438 1.00 77.94 100 PRO A C 1
ATOM 708 O O . PRO A 1 100 ? 0.347 -7.790 34.902 1.00 77.94 100 PRO A O 1
ATOM 711 N N . ALA A 1 101 ? -0.805 -5.872 34.789 1.00 75.31 101 ALA A N 1
ATOM 712 C CA . ALA A 1 101 ? -1.956 -6.336 35.562 1.00 75.31 101 ALA A CA 1
ATOM 713 C C . ALA A 1 101 ? -3.055 -6.992 34.700 1.00 75.31 101 ALA A C 1
ATOM 715 O O . ALA A 1 101 ? -3.990 -7.563 35.262 1.00 75.31 101 ALA A O 1
ATOM 716 N N . ASN A 1 102 ? -2.967 -6.892 33.369 1.00 72.69 102 ASN A N 1
ATOM 717 C CA . ASN A 1 102 ? -3.905 -7.530 32.450 1.00 72.69 102 ASN A CA 1
ATOM 718 C C . ASN A 1 102 ? -3.461 -8.977 32.168 1.00 72.69 102 ASN A C 1
ATOM 720 O O . ASN A 1 102 ? -2.272 -9.228 31.985 1.00 72.69 102 ASN A O 1
ATOM 724 N N . ASP A 1 103 ? -4.413 -9.911 32.082 1.00 79.25 103 ASP A N 1
ATOM 725 C CA . ASP A 1 103 ? -4.123 -11.313 31.726 1.00 79.25 103 ASP A CA 1
ATOM 726 C C . ASP A 1 103 ? -3.788 -11.469 30.236 1.00 79.25 103 ASP A C 1
ATOM 728 O O . ASP A 1 103 ? -3.134 -12.433 29.835 1.00 79.25 103 ASP A O 1
ATOM 732 N N . CYS A 1 104 ? -4.228 -10.507 29.424 1.00 83.56 104 CYS A N 1
ATOM 733 C CA . CYS A 1 104 ? -3.887 -10.379 28.020 1.00 83.56 104 CYS A CA 1
ATOM 734 C C . CYS A 1 104 ? -3.850 -8.906 27.586 1.00 83.56 104 CYS A C 1
ATOM 736 O O . CYS A 1 104 ? -4.516 -8.040 28.163 1.00 83.56 104 CYS A O 1
ATOM 738 N N . SER A 1 105 ? -3.072 -8.627 26.550 1.00 86.44 105 SER A N 1
ATOM 739 C CA . SER A 1 105 ? -2.817 -7.308 25.987 1.00 86.44 105 SER A CA 1
ATOM 740 C C . SER A 1 105 ? -3.656 -7.067 24.729 1.00 86.44 105 SER A C 1
ATOM 742 O O . SER A 1 105 ? -3.809 -7.952 23.892 1.00 86.44 105 SER A O 1
ATOM 744 N N . CYS A 1 106 ? -4.142 -5.837 24.561 1.00 82.31 106 CYS A N 1
ATOM 745 C CA . CYS A 1 106 ? -4.822 -5.371 23.339 1.00 82.31 106 CYS A CA 1
ATOM 746 C C . CYS A 1 106 ? -4.025 -4.274 22.618 1.00 82.31 106 CYS A C 1
ATOM 748 O O . CYS A 1 106 ? -4.581 -3.384 21.968 1.00 82.31 106 CYS A O 1
ATOM 750 N N . ASN A 1 107 ? -2.704 -4.306 22.792 1.00 82.56 107 ASN A N 1
ATOM 751 C CA . ASN A 1 107 ? -1.766 -3.374 22.185 1.00 82.56 107 ASN A CA 1
ATOM 752 C C . ASN A 1 107 ? -1.156 -3.968 20.909 1.00 82.56 107 ASN A C 1
ATOM 754 O O . ASN A 1 107 ? -1.084 -5.183 20.744 1.00 82.56 107 ASN A O 1
ATOM 758 N N . THR A 1 108 ? -0.640 -3.111 20.030 1.00 81.75 108 THR A N 1
ATOM 759 C CA . THR A 1 108 ? -0.089 -3.519 18.725 1.00 81.75 108 THR A CA 1
ATOM 760 C C . THR A 1 108 ? 1.138 -4.430 18.811 1.00 81.75 108 THR A C 1
ATOM 762 O O . THR A 1 108 ? 1.537 -4.992 17.801 1.00 81.75 108 THR A O 1
ATOM 765 N N . GLY A 1 109 ? 1.768 -4.561 19.981 1.00 79.00 109 GLY A N 1
ATOM 766 C CA . GLY A 1 109 ? 2.923 -5.429 20.205 1.00 79.00 109 GLY A CA 1
ATOM 767 C C . GLY A 1 109 ? 2.577 -6.802 20.784 1.00 79.00 109 GLY A C 1
ATOM 768 O O . GLY A 1 109 ? 3.491 -7.613 20.944 1.00 79.00 109 GLY A O 1
ATOM 769 N N . CYS A 1 110 ? 1.309 -7.087 21.104 1.00 83.19 110 CYS A N 1
ATOM 770 C CA . CYS A 1 110 ? 0.962 -8.296 21.852 1.00 83.19 110 CYS A CA 1
ATOM 771 C C . CYS A 1 110 ? 1.272 -9.594 21.086 1.00 83.19 110 CYS A C 1
ATOM 773 O O . CYS A 1 110 ? 1.628 -10.608 21.686 1.00 83.19 110 CYS A O 1
ATOM 775 N N . ASP A 1 111 ? 1.250 -9.559 19.748 1.00 78.50 111 ASP A N 1
ATOM 776 C CA . ASP A 1 111 ? 1.588 -10.716 18.912 1.00 78.50 111 ASP A CA 1
ATOM 777 C C . ASP A 1 111 ? 3.069 -11.102 19.068 1.00 78.50 111 ASP A C 1
ATOM 779 O O . ASP A 1 111 ? 3.420 -12.281 19.135 1.00 78.50 111 ASP A O 1
ATOM 783 N N . SER A 1 112 ? 3.950 -10.109 19.240 1.00 78.75 112 SER A N 1
ATOM 784 C CA . SER A 1 112 ? 5.384 -10.332 19.488 1.00 78.75 112 SER A CA 1
ATOM 785 C C . SER A 1 112 ? 5.668 -10.899 20.881 1.00 78.75 112 SER A C 1
ATOM 787 O O . SER A 1 112 ? 6.684 -11.564 21.084 1.00 78.75 112 SER A O 1
ATOM 789 N N . HIS A 1 113 ? 4.778 -10.643 21.841 1.00 80.44 113 HIS A N 1
ATOM 790 C CA . HIS A 1 113 ? 4.896 -11.110 23.222 1.00 80.44 113 HIS A CA 1
ATOM 791 C C . HIS A 1 113 ? 4.038 -12.347 23.518 1.00 80.44 113 HIS A C 1
ATOM 793 O O . HIS A 1 113 ? 4.171 -12.928 24.595 1.00 80.44 113 HIS A O 1
ATOM 799 N N . SER A 1 114 ? 3.237 -12.798 22.543 1.00 82.81 114 SER A N 1
ATOM 800 C CA . SER A 1 114 ? 2.299 -13.919 22.676 1.00 82.81 114 SER A CA 1
ATOM 801 C C . SER A 1 114 ? 1.339 -13.752 23.858 1.00 82.81 114 SER A C 1
ATOM 803 O O . SER A 1 114 ? 1.008 -14.724 24.536 1.00 82.81 114 SER A O 1
ATOM 805 N N . ASP A 1 115 ? 0.910 -12.515 24.109 1.00 87.56 115 ASP A N 1
ATOM 806 C CA . ASP A 1 115 ? 0.019 -12.148 25.209 1.00 87.56 115 ASP A CA 1
ATOM 807 C C . ASP A 1 115 ? -1.283 -11.491 24.725 1.00 87.56 115 ASP A C 1
ATOM 809 O O . ASP A 1 115 ? -2.003 -10.930 25.540 1.00 87.56 115 ASP A O 1
ATOM 813 N N . CYS A 1 116 ? -1.622 -11.558 23.430 1.00 86.62 116 CYS A N 1
ATOM 814 C CA . CYS A 1 116 ? -2.881 -11.007 22.919 1.00 86.62 116 CYS A CA 1
ATOM 815 C C . CYS A 1 116 ? -4.118 -11.656 23.548 1.00 86.62 116 CYS A C 1
ATOM 817 O O . CYS A 1 116 ? -4.144 -12.865 23.798 1.00 86.62 116 CYS A O 1
ATOM 819 N N . CYS A 1 117 ? -5.182 -10.871 23.738 1.00 84.19 117 CYS A N 1
ATOM 820 C CA . CYS A 1 117 ? -6.479 -11.443 24.105 1.00 84.19 117 CYS A CA 1
ATOM 821 C C . CYS A 1 117 ? -7.037 -12.305 22.971 1.00 84.19 117 CYS A C 1
ATOM 823 O O . CYS A 1 117 ? -6.746 -12.085 21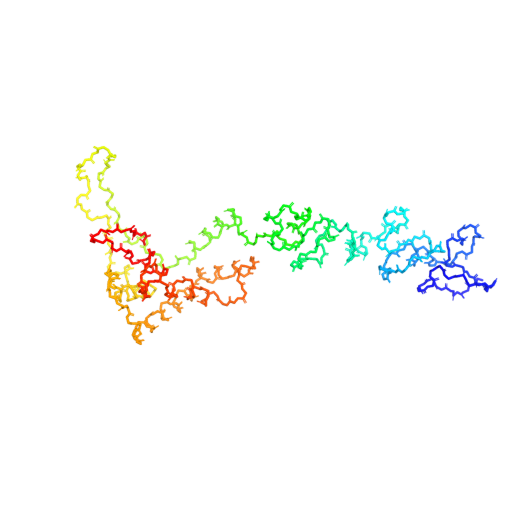.795 1.00 84.19 117 CYS A O 1
ATOM 825 N N . SER A 1 118 ? -7.860 -13.297 23.316 1.00 84.88 118 SER A N 1
ATOM 826 C CA . SER A 1 118 ? -8.377 -14.262 22.336 1.00 84.88 118 SER A CA 1
ATOM 827 C C . SER A 1 118 ? -9.257 -13.631 21.258 1.00 84.88 118 SER A C 1
ATOM 829 O O . SER A 1 118 ? -9.355 -14.166 20.161 1.00 84.88 118 SER A O 1
ATOM 831 N N . ASP A 1 119 ? -9.899 -12.512 21.579 1.00 74.69 119 ASP A N 1
ATOM 832 C CA . ASP A 1 119 ? -10.786 -11.741 20.709 1.00 74.69 119 ASP A CA 1
ATOM 833 C C . ASP A 1 119 ? -10.077 -10.548 20.045 1.00 74.69 119 ASP A C 1
ATOM 835 O O . ASP A 1 119 ? -10.704 -9.763 19.339 1.00 74.69 119 ASP A O 1
ATOM 839 N N . TYR A 1 120 ? -8.768 -10.393 20.246 1.00 79.06 120 TYR A N 1
ATOM 840 C CA . TYR A 1 120 ? -8.020 -9.239 19.763 1.00 79.06 120 TYR A CA 1
ATOM 841 C C . TYR A 1 120 ? -8.072 -9.082 18.237 1.00 79.06 120 TYR A C 1
ATOM 843 O O . TYR A 1 120 ? -8.248 -7.972 17.732 1.00 79.06 120 TYR A O 1
ATOM 851 N N . ASN A 1 121 ? -7.998 -10.192 17.500 1.00 76.88 121 ASN A N 1
ATOM 852 C CA . ASN A 1 121 ? -8.125 -10.184 16.042 1.00 76.88 121 ASN A CA 1
ATOM 853 C C . ASN A 1 121 ? -9.533 -9.791 15.580 1.00 76.88 121 ASN A C 1
ATOM 855 O O . ASN A 1 121 ? -9.678 -9.058 14.606 1.00 76.88 121 ASN A O 1
ATOM 859 N N . ASP A 1 122 ? -10.559 -10.232 16.305 1.00 75.38 122 ASP A N 1
ATOM 860 C CA . ASP A 1 122 ? -11.957 -9.998 15.943 1.00 75.38 122 ASP A CA 1
ATOM 861 C C . ASP A 1 122 ? -12.426 -8.582 16.319 1.00 75.38 122 ASP A C 1
ATOM 863 O O . ASP A 1 122 ? -13.260 -7.998 15.628 1.00 75.38 122 ASP A O 1
ATOM 867 N N . ILE A 1 123 ? -11.886 -8.017 17.405 1.00 71.31 123 ILE A N 1
ATOM 868 C CA . ILE A 1 123 ? -12.305 -6.725 17.966 1.00 71.31 123 ILE A CA 1
ATOM 869 C C . ILE A 1 123 ? -11.398 -5.572 17.534 1.00 71.31 123 ILE A C 1
ATOM 871 O O . ILE A 1 123 ? -11.890 -4.486 17.232 1.00 71.31 123 ILE A O 1
ATOM 875 N N . CYS A 1 124 ? -10.084 -5.792 17.502 1.00 72.38 124 CYS A N 1
ATOM 876 C CA . CYS A 1 124 ? -9.099 -4.763 17.160 1.00 72.38 124 CYS A CA 1
ATOM 877 C C . CYS A 1 124 ? -8.475 -4.960 15.779 1.00 72.38 124 CYS A C 1
ATOM 879 O O . CYS A 1 124 ? -7.606 -4.180 15.399 1.00 72.38 124 CYS A O 1
ATOM 881 N N . GLY A 1 125 ? -8.890 -5.991 15.037 1.00 69.00 125 GLY A N 1
ATOM 882 C CA . GLY A 1 125 ? -8.316 -6.309 13.730 1.00 69.00 125 GLY A CA 1
ATOM 883 C C . GLY A 1 125 ? -6.929 -6.954 13.799 1.00 69.00 125 GLY A C 1
ATOM 884 O O . GLY A 1 125 ? -6.307 -7.132 12.756 1.00 69.00 125 GLY A O 1
ATOM 885 N N . GLY A 1 126 ? -6.462 -7.326 14.997 1.00 54.00 126 GLY A N 1
ATOM 886 C CA . GLY A 1 126 ? -5.173 -7.980 15.209 1.00 54.00 126 GLY A CA 1
ATOM 887 C C . GLY A 1 126 ? -3.993 -7.014 15.217 1.00 54.00 126 GLY A C 1
ATOM 888 O O . GLY A 1 126 ? -3.968 -5.982 14.552 1.00 54.00 126 GLY A O 1
ATOM 889 N N . GLY A 1 127 ? -2.988 -7.339 16.017 1.00 46.25 127 GLY A N 1
ATOM 890 C CA . GLY A 1 127 ? -1.826 -6.511 16.353 1.00 46.25 127 GLY A CA 1
ATOM 891 C C . GLY A 1 127 ? -0.752 -6.710 15.339 1.00 46.25 127 GLY A C 1
ATOM 892 O O . GLY A 1 127 ? 0.349 -7.166 15.608 1.00 46.25 127 GLY A O 1
ATOM 893 N N . GLY A 1 128 ? -1.131 -6.337 14.142 1.00 48.62 128 GLY A N 1
ATOM 894 C CA . GLY A 1 128 ? -0.364 -6.480 12.947 1.00 48.62 128 GLY A CA 1
ATOM 895 C C . GLY A 1 128 ? -1.340 -6.133 11.860 1.00 48.62 128 GLY A C 1
ATOM 896 O O . GLY A 1 128 ? -1.936 -7.027 11.275 1.00 48.62 128 GLY A O 1
ATOM 897 N N . GLY A 1 129 ? -1.481 -4.836 11.582 1.00 50.94 129 GLY A N 1
ATOM 898 C CA . GLY A 1 129 ? -2.144 -4.318 10.384 1.00 50.94 129 GLY A CA 1
ATOM 899 C C . GLY A 1 129 ? -1.441 -4.751 9.090 1.00 50.94 129 GLY A C 1
ATOM 900 O O . GLY A 1 129 ? -1.377 -3.994 8.136 1.00 50.94 129 GLY A O 1
ATOM 901 N N . GLY A 1 130 ? -0.854 -5.946 9.044 1.00 61.38 130 GLY A N 1
ATOM 902 C CA . GLY A 1 130 ? -0.383 -6.571 7.831 1.00 61.38 130 GLY A CA 1
ATOM 903 C C . GLY A 1 130 ? -1.583 -7.055 7.033 1.00 61.38 130 GLY A C 1
ATOM 904 O O . GLY A 1 130 ? -2.442 -7.777 7.535 1.00 61.38 130 GLY A O 1
ATOM 905 N N . ALA A 1 131 ? -1.630 -6.658 5.771 1.00 74.69 131 ALA A N 1
ATOM 906 C CA . ALA A 1 131 ? -2.506 -7.279 4.798 1.00 74.69 131 ALA A CA 1
ATOM 907 C C . ALA A 1 131 ? -2.248 -8.791 4.741 1.00 74.69 131 ALA A C 1
ATOM 909 O O . ALA A 1 131 ? -1.098 -9.225 4.653 1.00 74.69 131 ALA A O 1
ATOM 910 N N . THR A 1 132 ? -3.306 -9.597 4.761 1.00 80.81 132 THR A N 1
ATOM 911 C CA . THR A 1 132 ? -3.178 -11.040 4.528 1.00 80.81 132 THR A CA 1
ATOM 912 C C . THR A 1 132 ? -2.742 -11.311 3.086 1.00 80.81 132 THR A C 1
ATOM 914 O O . THR A 1 132 ? -3.044 -10.530 2.185 1.00 80.81 132 THR A O 1
ATOM 917 N N . ASP A 1 133 ? -2.118 -12.461 2.817 1.00 82.00 133 ASP A N 1
ATOM 918 C CA . ASP A 1 133 ? -1.755 -12.860 1.445 1.00 82.00 133 ASP A CA 1
ATOM 919 C C . ASP A 1 133 ? -2.960 -12.852 0.487 1.00 82.00 133 ASP A C 1
ATOM 921 O O . ASP A 1 133 ? -2.833 -12.524 -0.692 1.00 82.00 133 ASP A O 1
ATOM 925 N N . GLY A 1 134 ? -4.150 -13.202 0.990 1.00 81.00 134 GLY A N 1
ATOM 926 C CA . GLY A 1 134 ? -5.389 -13.154 0.215 1.00 81.00 134 GLY A CA 1
ATOM 927 C C . GLY A 1 134 ? -5.784 -11.729 -0.175 1.00 81.00 134 GLY A C 1
ATOM 928 O O . GLY A 1 134 ? -6.197 -11.495 -1.310 1.00 81.00 134 GLY A O 1
ATOM 929 N N . GLU A 1 135 ? -5.611 -10.775 0.736 1.00 84.88 135 GLU A N 1
ATOM 930 C CA . GLU A 1 135 ? -5.866 -9.355 0.490 1.00 84.88 135 GLU A CA 1
ATOM 931 C C . GLU A 1 135 ? -4.800 -8.733 -0.402 1.00 84.88 135 GLU A C 1
ATOM 933 O O . GLU A 1 135 ? -5.146 -7.986 -1.308 1.00 84.88 135 GLU A O 1
ATOM 938 N N . LEU A 1 136 ? -3.527 -9.091 -0.215 1.00 90.19 136 LEU A N 1
ATOM 939 C CA . LEU A 1 136 ? -2.439 -8.669 -1.097 1.00 90.19 136 LEU A CA 1
ATOM 940 C C . LEU A 1 136 ? -2.641 -9.189 -2.521 1.00 90.19 136 LEU A C 1
ATOM 942 O O . LEU A 1 136 ? -2.419 -8.447 -3.475 1.00 90.19 136 LEU A O 1
ATOM 946 N N . ARG A 1 137 ? -3.117 -10.431 -2.685 1.00 90.69 137 ARG A N 1
ATOM 947 C CA . ARG A 1 137 ? -3.483 -10.965 -4.004 1.00 90.69 137 ARG A CA 1
ATOM 948 C C . ARG A 1 137 ? -4.661 -10.209 -4.615 1.00 90.69 137 ARG A C 1
ATOM 950 O O . ARG A 1 137 ? -4.630 -9.870 -5.791 1.00 90.69 137 ARG A O 1
ATOM 957 N N . ALA A 1 138 ? -5.700 -9.934 -3.830 1.00 89.25 138 ALA A N 1
ATOM 958 C CA . ALA A 1 138 ? -6.852 -9.180 -4.316 1.00 89.25 138 ALA A CA 1
ATOM 959 C C . ALA A 1 138 ? -6.482 -7.731 -4.674 1.00 89.25 138 ALA A C 1
ATOM 961 O O . ALA A 1 138 ? -6.998 -7.186 -5.648 1.00 89.25 138 ALA A O 1
ATOM 962 N N . LEU A 1 139 ? -5.595 -7.102 -3.902 1.00 94.19 139 LEU A N 1
ATOM 963 C CA . LEU A 1 139 ? -5.061 -5.775 -4.183 1.00 94.19 139 LEU A CA 1
ATOM 964 C C . LEU A 1 139 ? -4.225 -5.787 -5.465 1.00 94.19 139 LEU A C 1
ATOM 966 O O . LEU A 1 139 ? -4.427 -4.922 -6.310 1.00 94.19 139 LEU A O 1
ATOM 970 N N . SER A 1 140 ? -3.334 -6.770 -5.640 1.00 95.69 140 SER A N 1
ATOM 971 C CA . SER A 1 140 ? -2.478 -6.857 -6.828 1.00 95.69 140 SER A CA 1
ATOM 972 C C . SER A 1 140 ? -3.288 -7.045 -8.114 1.00 95.69 140 SER A C 1
ATOM 974 O O . SER A 1 140 ? -3.009 -6.385 -9.112 1.00 95.69 140 SER A O 1
ATOM 976 N N . GLU A 1 141 ? -4.345 -7.862 -8.083 1.00 95.94 141 GLU A N 1
ATOM 977 C CA . GLU A 1 141 ? -5.292 -8.007 -9.197 1.00 95.94 141 GLU A CA 1
ATOM 978 C C . GLU A 1 141 ? -6.032 -6.686 -9.500 1.00 95.94 141 GLU A C 1
ATOM 980 O O . GLU A 1 141 ? -6.218 -6.338 -10.667 1.00 95.94 141 GLU A O 1
ATOM 985 N N . GLN A 1 142 ? -6.420 -5.924 -8.469 1.00 94.94 142 GLN A N 1
ATOM 986 C CA . GLN A 1 142 ? -7.104 -4.635 -8.627 1.00 94.94 142 GLN A CA 1
ATOM 987 C C . GLN A 1 142 ? -6.204 -3.558 -9.231 1.00 94.94 142 GLN A C 1
ATOM 989 O O . GLN A 1 142 ? -6.605 -2.911 -10.198 1.00 94.94 142 GLN A O 1
ATOM 994 N N . ILE A 1 143 ? -4.995 -3.371 -8.696 1.00 97.38 143 ILE A N 1
ATOM 995 C CA . ILE A 1 143 ? -4.070 -2.361 -9.222 1.00 97.38 143 ILE A CA 1
ATOM 996 C C . ILE A 1 143 ? -3.597 -2.729 -10.631 1.00 97.38 143 ILE A C 1
ATOM 998 O O . ILE A 1 143 ? -3.493 -1.848 -11.475 1.00 97.38 143 ILE A O 1
ATOM 1002 N N . LEU A 1 144 ? -3.415 -4.021 -10.934 1.00 96.12 144 LEU A N 1
ATOM 1003 C CA . LEU A 1 144 ? -3.102 -4.474 -12.291 1.00 96.12 144 LEU A CA 1
ATOM 1004 C C . LEU A 1 144 ? -4.235 -4.145 -13.273 1.00 96.12 144 LEU A C 1
ATOM 1006 O O . LEU A 1 144 ? -3.975 -3.730 -14.397 1.00 96.12 144 LEU A O 1
ATOM 1010 N N . ALA A 1 145 ? -5.493 -4.314 -12.861 1.00 96.25 145 ALA A N 1
ATOM 1011 C CA . ALA A 1 145 ? -6.644 -3.964 -13.691 1.00 96.25 145 ALA A CA 1
ATOM 1012 C C . ALA A 1 145 ? -6.827 -2.443 -13.860 1.00 96.25 145 ALA A C 1
ATOM 1014 O O . ALA A 1 145 ? -7.384 -2.007 -14.868 1.00 96.25 145 ALA A O 1
ATOM 1015 N N . ALA A 1 146 ? -6.380 -1.651 -12.883 1.00 97.56 146 ALA A N 1
ATOM 1016 C CA . ALA A 1 146 ? -6.425 -0.191 -12.904 1.00 97.56 146 ALA A CA 1
ATOM 1017 C C . ALA A 1 146 ? -5.240 0.449 -13.648 1.00 97.56 146 ALA A C 1
ATOM 1019 O O . ALA A 1 146 ? -5.277 1.646 -13.944 1.00 97.56 146 ALA A O 1
ATOM 1020 N N . ASP A 1 147 ? -4.192 -0.319 -13.958 1.00 97.00 147 ASP A N 1
ATOM 1021 C CA . ASP A 1 147 ? -3.020 0.188 -14.662 1.00 97.00 147 ASP A CA 1
ATOM 1022 C C . ASP A 1 147 ? -3.309 0.439 -16.149 1.00 97.00 147 ASP A C 1
ATOM 1024 O O . ASP A 1 147 ? -3.131 -0.410 -17.024 1.00 97.00 147 ASP A O 1
ATOM 1028 N N . VAL A 1 148 ? -3.740 1.665 -16.436 1.00 95.81 148 VAL A N 1
ATOM 1029 C CA . VAL A 1 148 ? -3.942 2.172 -17.799 1.00 95.81 148 VAL A CA 1
ATOM 1030 C C . VAL A 1 148 ? -2.654 2.680 -18.453 1.00 95.81 148 VAL A C 1
ATOM 1032 O O . VAL A 1 148 ? -2.664 2.976 -19.649 1.00 95.81 148 VAL A O 1
ATOM 1035 N N . ASN A 1 149 ? -1.561 2.812 -17.693 1.00 95.25 149 ASN A N 1
ATOM 1036 C CA . ASN A 1 149 ? -0.268 3.278 -18.199 1.00 95.25 149 ASN A CA 1
ATOM 1037 C C . ASN A 1 149 ? 0.638 2.111 -18.622 1.00 95.25 149 ASN A C 1
ATOM 1039 O O . ASN A 1 149 ? 1.642 2.340 -19.295 1.00 95.25 149 ASN A O 1
ATOM 1043 N N . GLY A 1 150 ? 0.278 0.873 -18.274 1.00 93.25 150 GLY A N 1
ATOM 1044 C CA . GLY A 1 150 ? 0.986 -0.341 -18.658 1.00 93.25 150 GLY A CA 1
ATOM 1045 C C . GLY A 1 150 ? 1.141 -0.498 -20.175 1.00 93.25 150 GLY A C 1
ATOM 1046 O O . GLY A 1 150 ? 0.170 -0.568 -20.932 1.00 93.25 150 GLY A O 1
ATOM 1047 N N . VAL A 1 151 ? 2.390 -0.614 -20.634 1.00 94.56 151 VAL A N 1
ATOM 1048 C CA . VAL A 1 151 ? 2.739 -0.706 -22.066 1.00 94.56 151 VAL A CA 1
ATOM 1049 C C . VAL A 1 151 ? 3.095 -2.114 -22.531 1.00 94.56 151 VAL A C 1
ATOM 1051 O O . VAL A 1 151 ? 3.499 -2.290 -23.676 1.00 94.56 151 VAL A O 1
ATOM 1054 N N . GLY A 1 152 ? 2.903 -3.134 -21.689 1.00 91.31 152 GLY A N 1
ATOM 1055 C CA . GLY A 1 152 ? 3.294 -4.519 -21.985 1.00 91.31 152 GLY A CA 1
ATOM 1056 C C . GLY A 1 152 ? 2.733 -5.064 -23.305 1.00 91.31 152 GLY A C 1
ATOM 1057 O O . GLY A 1 152 ? 3.417 -5.798 -24.007 1.00 91.31 152 GLY A O 1
ATOM 1058 N N . SER A 1 153 ? 1.529 -4.641 -23.703 1.00 92.75 153 SER A N 1
ATOM 1059 C CA . SER A 1 153 ? 0.911 -5.026 -24.984 1.00 92.75 153 SER A CA 1
ATOM 1060 C C . SER A 1 153 ? 1.573 -4.406 -26.224 1.00 92.75 153 SER A C 1
ATOM 1062 O O . SER A 1 153 ? 1.326 -4.864 -27.338 1.00 92.75 153 SER A O 1
ATOM 1064 N N . GLN A 1 154 ? 2.399 -3.372 -26.045 1.00 94.19 154 GLN A N 1
ATOM 1065 C CA . GLN A 1 154 ? 3.181 -2.724 -27.102 1.00 94.19 154 GLN A CA 1
ATOM 1066 C C . GLN A 1 154 ? 4.575 -3.346 -27.254 1.00 94.19 154 GLN A C 1
ATOM 1068 O O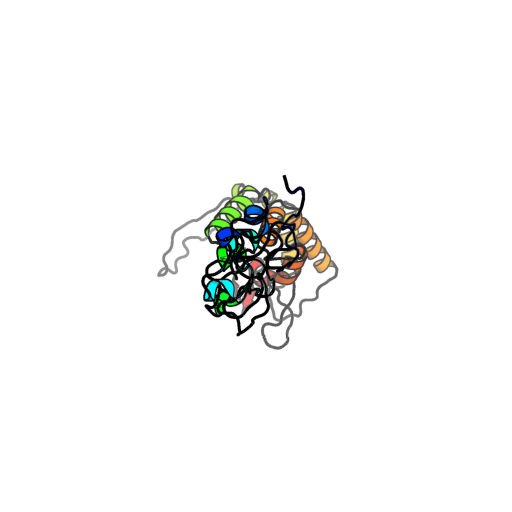 . GLN A 1 154 ? 5.246 -3.096 -28.257 1.00 94.19 154 GLN A O 1
ATOM 1073 N N . LEU A 1 155 ? 5.024 -4.123 -26.265 1.00 94.62 155 LEU A N 1
ATOM 1074 C CA . LEU A 1 155 ? 6.356 -4.715 -26.243 1.00 94.62 155 LEU A CA 1
ATOM 1075 C C . LEU A 1 155 ? 6.372 -6.025 -27.029 1.00 94.62 155 LEU A C 1
ATOM 1077 O O . LEU A 1 155 ? 5.419 -6.802 -27.006 1.00 94.62 155 LEU A O 1
ATOM 1081 N N . THR A 1 156 ? 7.484 -6.289 -27.708 1.00 95.62 156 THR A N 1
ATOM 1082 C CA . THR A 1 156 ? 7.765 -7.614 -28.277 1.00 95.62 156 THR A CA 1
ATOM 1083 C C . THR A 1 156 ? 8.912 -8.243 -27.506 1.00 95.62 156 THR A C 1
ATOM 1085 O O . THR A 1 156 ? 9.972 -7.627 -27.391 1.00 95.62 156 THR A O 1
ATOM 1088 N N . VAL A 1 157 ? 8.688 -9.453 -26.993 1.00 95.44 157 VAL A N 1
ATOM 1089 C CA . VAL A 1 157 ? 9.686 -10.242 -26.263 1.00 95.44 157 VAL A CA 1
ATOM 1090 C C . VAL A 1 157 ? 10.315 -11.262 -27.213 1.00 95.44 157 VAL A C 1
ATOM 1092 O O . VAL A 1 157 ? 9.592 -11.977 -27.910 1.00 95.44 157 VAL A O 1
ATOM 1095 N N . ASP A 1 158 ? 11.644 -11.318 -27.239 1.00 95.19 158 ASP A N 1
ATOM 1096 C CA . ASP A 1 158 ? 12.438 -12.329 -27.940 1.00 95.19 158 ASP A CA 1
ATOM 1097 C C . ASP A 1 158 ? 13.217 -13.167 -26.916 1.00 95.19 158 ASP A C 1
ATOM 1099 O O . ASP A 1 158 ? 14.344 -12.844 -26.533 1.00 95.19 158 ASP A O 1
ATOM 1103 N N . ASP A 1 159 ? 12.580 -14.245 -26.447 1.00 93.00 159 ASP A N 1
ATOM 1104 C CA . ASP A 1 159 ? 13.144 -15.164 -25.448 1.00 93.00 159 ASP A CA 1
ATOM 1105 C C . ASP A 1 159 ? 14.357 -15.956 -25.975 1.00 93.00 159 ASP A C 1
ATOM 1107 O O . ASP A 1 159 ? 15.130 -16.504 -25.187 1.00 93.00 159 ASP A O 1
ATOM 1111 N N . GLN A 1 160 ? 14.531 -16.029 -27.301 1.00 94.81 160 GLN A N 1
ATOM 1112 C CA . GLN A 1 160 ? 15.625 -16.730 -27.978 1.00 94.81 160 GLN A CA 1
ATOM 1113 C C . GLN A 1 160 ? 15.803 -18.189 -27.507 1.00 94.81 160 GLN A C 1
ATOM 1115 O O . GLN A 1 160 ? 14.860 -18.983 -27.575 1.00 94.81 160 GLN A O 1
ATOM 1120 N N . GLY A 1 161 ? 17.018 -18.604 -27.137 1.00 92.69 161 GLY A N 1
ATOM 1121 C CA . GLY A 1 161 ? 17.356 -19.979 -26.786 1.00 92.69 161 GLY A CA 1
ATOM 1122 C C . GLY A 1 161 ? 17.409 -20.231 -25.279 1.00 92.69 161 GLY A C 1
ATOM 1123 O O . GLY A 1 161 ? 17.969 -19.465 -24.499 1.00 92.69 161 GLY A O 1
ATOM 1124 N N . GLN A 1 162 ? 16.873 -21.379 -24.860 1.00 91.88 162 GLN A N 1
ATOM 1125 C CA . GLN A 1 162 ? 16.968 -21.835 -23.476 1.00 91.88 162 GLN A CA 1
ATOM 1126 C C . GLN A 1 162 ? 18.370 -22.393 -23.183 1.00 91.88 162 GLN A C 1
ATOM 1128 O O . GLN A 1 162 ? 18.819 -23.334 -23.837 1.00 91.88 162 GLN A O 1
ATOM 1133 N N . THR A 1 163 ? 19.031 -21.872 -22.148 1.00 91.25 163 THR A N 1
ATOM 1134 C CA . THR A 1 163 ? 20.327 -22.376 -21.659 1.00 91.25 163 THR A CA 1
ATOM 1135 C C . THR A 1 163 ? 20.188 -23.145 -20.333 1.00 91.25 163 THR A C 1
ATOM 1137 O O . THR A 1 163 ? 19.096 -23.282 -19.778 1.00 91.25 163 THR A O 1
ATOM 1140 N N . SER A 1 164 ? 21.291 -23.693 -19.817 1.00 88.50 164 SER A N 1
ATOM 1141 C CA . SER A 1 164 ? 21.348 -24.395 -18.523 1.00 88.50 164 SER A CA 1
ATOM 1142 C C . SER A 1 164 ? 22.425 -23.799 -17.624 1.00 88.50 164 SER A C 1
ATOM 1144 O O . SER A 1 164 ? 23.408 -23.255 -18.118 1.00 88.50 164 SER A O 1
ATOM 1146 N N . SER A 1 165 ? 22.298 -23.979 -16.306 1.00 86.50 165 SER A N 1
ATOM 1147 C CA . SER A 1 165 ? 23.258 -23.460 -15.316 1.00 86.50 165 SER A CA 1
ATOM 1148 C C . SER A 1 165 ? 24.695 -23.975 -15.486 1.00 86.50 165 SER A C 1
ATOM 1150 O O . SER A 1 165 ? 25.622 -23.405 -14.920 1.00 86.50 165 SER A O 1
ATOM 1152 N N . SER A 1 166 ? 24.892 -25.051 -16.253 1.00 90.31 166 SER A N 1
ATOM 1153 C CA . SER A 1 166 ? 26.204 -25.621 -16.579 1.00 90.31 166 SER A CA 1
ATOM 1154 C C . SER A 1 166 ? 26.796 -25.147 -17.913 1.00 90.31 166 SER A C 1
ATOM 1156 O O . SER A 1 166 ? 27.927 -25.519 -18.228 1.00 90.31 166 SER A O 1
ATOM 1158 N N . SER A 1 167 ? 26.048 -24.392 -18.722 1.00 89.56 167 SER A N 1
ATOM 1159 C CA . SER A 1 167 ? 26.489 -23.924 -20.039 1.00 89.56 167 SER A CA 1
ATOM 1160 C C . SER A 1 167 ? 27.030 -22.498 -19.968 1.00 89.56 167 SER A C 1
ATOM 1162 O O . SER A 1 167 ? 26.429 -21.638 -19.338 1.00 89.56 167 SER A O 1
ATOM 1164 N N . ASN A 1 168 ? 28.142 -22.247 -20.663 1.00 88.25 168 ASN A N 1
ATOM 1165 C CA . ASN A 1 168 ? 28.686 -20.900 -20.887 1.00 88.25 168 ASN A CA 1
ATOM 1166 C C . ASN A 1 168 ? 28.414 -20.394 -22.316 1.00 88.25 168 ASN A C 1
ATOM 1168 O O . ASN A 1 168 ? 28.998 -19.396 -22.732 1.00 88.25 168 ASN A O 1
ATOM 1172 N N . ALA A 1 169 ? 27.620 -21.128 -23.102 1.00 91.25 169 ALA A N 1
ATOM 1173 C CA . ALA A 1 169 ? 27.225 -20.697 -24.436 1.00 91.25 169 ALA A CA 1
ATOM 1174 C C . ALA A 1 169 ? 26.106 -19.655 -24.332 1.00 91.25 169 ALA A C 1
ATOM 1176 O O . ALA A 1 169 ? 25.150 -19.849 -23.575 1.00 91.25 169 ALA A O 1
ATOM 1177 N N . ASP A 1 170 ? 26.256 -18.566 -25.084 1.00 89.62 170 ASP A N 1
ATOM 1178 C CA . ASP A 1 170 ? 25.214 -17.560 -25.243 1.00 89.62 170 ASP A CA 1
ATOM 1179 C C . ASP A 1 170 ? 24.183 -18.056 -26.262 1.00 89.62 170 ASP A C 1
ATOM 1181 O O . ASP A 1 170 ? 24.477 -18.195 -27.450 1.00 89.62 170 ASP A O 1
ATOM 1185 N N . GLU A 1 171 ? 22.989 -18.359 -25.761 1.00 93.25 171 GLU A N 1
ATOM 1186 C CA . GLU A 1 171 ? 21.841 -18.824 -26.541 1.00 93.25 171 GLU A CA 1
ATOM 1187 C C . GLU A 1 171 ? 20.834 -17.685 -26.801 1.00 93.25 171 GLU A C 1
ATOM 1189 O O . GLU A 1 171 ? 19.793 -17.916 -27.416 1.00 93.25 171 GLU A O 1
ATOM 1194 N N . ALA A 1 172 ? 21.136 -16.458 -26.353 1.00 93.44 172 ALA A N 1
ATOM 1195 C CA . ALA A 1 172 ? 20.279 -15.283 -26.477 1.00 93.44 172 ALA A CA 1
ATOM 1196 C C . ALA A 1 172 ? 21.060 -14.014 -26.916 1.00 93.44 172 ALA A C 1
ATOM 1198 O O . ALA A 1 172 ? 21.030 -12.995 -26.222 1.00 93.44 172 ALA A O 1
ATOM 1199 N N . PRO A 1 173 ? 21.747 -14.037 -28.079 1.00 93.38 173 PRO A N 1
ATOM 1200 C CA . PRO A 1 173 ? 22.623 -12.947 -28.532 1.00 93.38 173 PRO A CA 1
ATOM 1201 C C . PRO A 1 173 ? 21.916 -11.650 -28.983 1.00 93.38 173 PRO A C 1
ATOM 1203 O O . PRO A 1 173 ? 22.583 -10.650 -29.262 1.00 93.38 173 PRO A O 1
ATOM 1206 N N . LEU A 1 174 ? 20.594 -11.653 -29.143 1.00 94.94 174 LEU A N 1
ATOM 1207 C CA . LEU A 1 174 ? 19.766 -10.510 -29.540 1.00 94.94 174 LEU A CA 1
ATOM 1208 C C . LEU A 1 174 ? 19.158 -9.807 -28.309 1.00 94.94 174 LEU A C 1
ATOM 1210 O O . LEU A 1 174 ? 19.121 -10.376 -27.219 1.00 94.94 174 LEU A O 1
ATOM 1214 N N . PRO A 1 175 ? 18.670 -8.561 -28.444 1.00 93.81 175 PRO A N 1
ATOM 1215 C CA . PRO A 1 175 ? 17.958 -7.887 -27.361 1.00 93.81 175 PRO A CA 1
ATOM 1216 C C . PRO A 1 175 ? 16.668 -8.619 -26.966 1.00 93.81 175 PRO A C 1
ATOM 1218 O O . PRO A 1 175 ? 15.892 -9.004 -27.836 1.00 93.81 175 PRO A O 1
ATOM 1221 N N . LEU A 1 176 ? 16.405 -8.727 -25.659 1.00 94.00 176 LEU A N 1
ATOM 1222 C CA . LEU A 1 176 ? 15.190 -9.361 -25.127 1.00 94.00 176 LEU A CA 1
ATOM 1223 C C . LEU A 1 176 ? 13.908 -8.617 -25.525 1.00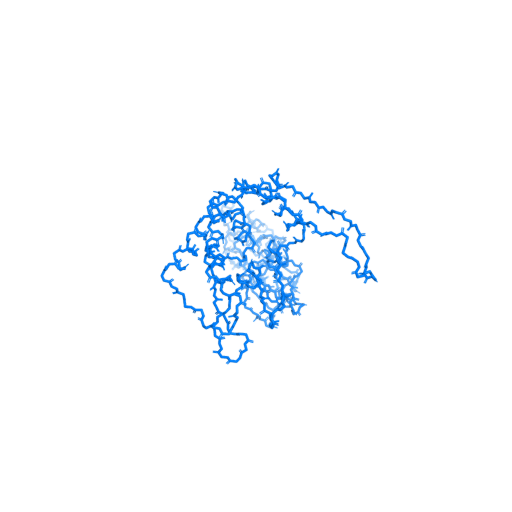 94.00 176 LEU A C 1
ATOM 1225 O O . LEU A 1 176 ? 12.880 -9.243 -25.764 1.00 94.00 176 LEU A O 1
ATOM 1229 N N . LEU A 1 177 ? 13.951 -7.283 -25.564 1.00 94.62 177 LEU A N 1
ATOM 1230 C CA . LEU A 1 177 ? 12.776 -6.444 -25.785 1.00 94.62 177 LEU A CA 1
ATOM 1231 C C . LEU A 1 177 ? 12.947 -5.572 -27.025 1.00 94.62 177 LEU A C 1
ATOM 1233 O O . LEU A 1 177 ? 13.951 -4.879 -27.187 1.00 94.62 177 LEU A O 1
ATOM 1237 N N . THR A 1 178 ? 11.911 -5.536 -27.859 1.00 94.94 178 THR A N 1
ATOM 1238 C CA . THR A 1 178 ? 11.694 -4.447 -28.816 1.00 94.94 178 THR A CA 1
ATOM 1239 C C . THR A 1 178 ? 10.646 -3.501 -28.242 1.00 94.94 178 THR A C 1
ATOM 1241 O O . THR A 1 178 ? 9.495 -3.895 -28.040 1.00 94.94 178 THR A O 1
ATOM 1244 N N . VAL A 1 179 ? 11.053 -2.256 -27.990 1.00 94.38 179 VAL A N 1
ATOM 1245 C CA . VAL A 1 179 ? 10.226 -1.217 -27.366 1.00 94.38 179 VAL A CA 1
ATOM 1246 C C . VAL A 1 179 ? 9.973 -0.102 -28.388 1.00 94.38 179 VAL A C 1
ATOM 1248 O O . VAL A 1 179 ? 10.933 0.524 -28.841 1.00 94.38 179 VAL A O 1
ATOM 1251 N N . PRO A 1 180 ? 8.721 0.159 -28.801 1.00 94.31 180 PRO A N 1
ATOM 1252 C CA . PRO A 1 180 ? 8.427 1.293 -29.672 1.00 94.31 180 PRO A CA 1
ATOM 1253 C C . PRO A 1 180 ? 8.538 2.617 -28.901 1.00 94.31 180 PRO A C 1
ATOM 1255 O O . PRO A 1 180 ? 8.184 2.675 -27.727 1.00 94.31 180 PRO A O 1
ATOM 1258 N N . GLU A 1 181 ? 8.932 3.711 -29.565 1.00 93.06 181 GLU A N 1
ATOM 1259 C CA . GLU A 1 181 ? 9.002 5.048 -28.933 1.00 93.06 181 GLU A CA 1
ATOM 1260 C C . GLU A 1 181 ? 7.669 5.467 -28.285 1.00 93.06 181 GLU A C 1
ATOM 1262 O O . GLU A 1 181 ? 7.655 6.131 -27.250 1.00 93.06 181 GLU A O 1
ATOM 1267 N N . SER A 1 182 ? 6.535 5.021 -28.840 1.00 92.81 182 SER A N 1
ATOM 1268 C CA . SER A 1 182 ? 5.209 5.270 -28.264 1.00 92.81 182 SER A CA 1
ATOM 1269 C C . SER A 1 182 ? 5.054 4.715 -26.848 1.00 92.81 182 SER A C 1
ATOM 1271 O O . SER A 1 182 ? 4.379 5.342 -26.032 1.00 92.81 182 SER A O 1
ATOM 1273 N N . ALA A 1 183 ? 5.701 3.587 -26.536 1.00 93.44 183 ALA A N 1
ATOM 1274 C CA . ALA A 1 183 ? 5.647 2.964 -25.217 1.00 93.44 183 ALA A CA 1
ATOM 1275 C C . ALA A 1 183 ? 6.401 3.783 -24.156 1.00 93.44 183 ALA A C 1
ATOM 1277 O O . ALA A 1 183 ? 6.108 3.659 -22.975 1.00 93.44 183 ALA A O 1
ATOM 1278 N N . LEU A 1 184 ? 7.325 4.656 -24.568 1.00 92.56 184 LEU A N 1
ATOM 1279 C CA . LEU A 1 184 ? 8.092 5.524 -23.668 1.00 92.56 184 LEU A CA 1
ATOM 1280 C C . LEU A 1 184 ? 7.493 6.932 -23.527 1.00 92.56 184 LEU A C 1
ATOM 1282 O O . LEU A 1 184 ? 7.936 7.718 -22.699 1.00 92.56 184 LEU A O 1
ATOM 1286 N N . SER A 1 185 ? 6.482 7.260 -24.335 1.00 93.06 185 SER A N 1
ATOM 1287 C CA . SER A 1 185 ? 5.916 8.614 -24.424 1.00 93.06 185 SER A CA 1
ATOM 1288 C C . SER A 1 185 ? 4.801 8.917 -23.415 1.00 93.06 185 SER A C 1
ATOM 1290 O O . SER A 1 185 ? 4.340 10.057 -23.331 1.00 93.06 185 SER A O 1
ATOM 1292 N N . GLY A 1 186 ? 4.338 7.906 -22.671 1.00 95.00 186 GLY A N 1
ATOM 1293 C CA . GLY A 1 186 ? 3.326 8.082 -21.629 1.00 95.00 186 GLY A CA 1
ATOM 1294 C C . GLY A 1 186 ? 3.842 8.988 -20.503 1.00 95.00 186 GLY A C 1
ATOM 1295 O O . GLY A 1 186 ? 5.030 8.943 -20.196 1.00 95.00 186 GLY A O 1
ATOM 1296 N N . PRO A 1 187 ? 2.983 9.801 -19.865 1.00 95.62 187 PRO A N 1
ATOM 1297 C CA . PRO A 1 187 ? 3.426 10.840 -18.935 1.00 95.62 187 PRO A CA 1
ATOM 1298 C C . PRO A 1 187 ? 4.192 10.285 -17.726 1.00 95.62 187 PRO A C 1
ATOM 1300 O O . PRO A 1 187 ? 5.218 10.844 -17.355 1.00 95.62 187 PRO A O 1
ATOM 1303 N N . THR A 1 188 ? 3.741 9.170 -17.144 1.00 96.38 188 THR A N 1
ATOM 1304 C CA . THR A 1 188 ? 4.408 8.540 -15.992 1.00 96.38 188 THR A CA 1
ATOM 1305 C C . THR A 1 188 ? 5.754 7.919 -16.368 1.00 96.38 188 THR A C 1
ATOM 1307 O O . THR A 1 188 ? 6.713 8.057 -15.617 1.00 96.38 188 THR A O 1
ATOM 1310 N N . ILE A 1 189 ? 5.850 7.289 -17.544 1.00 94.88 189 ILE A N 1
ATOM 1311 C CA . ILE A 1 189 ? 7.093 6.678 -18.045 1.00 94.88 189 ILE A CA 1
ATOM 1312 C C . ILE A 1 189 ? 8.098 7.759 -18.451 1.00 94.88 189 ILE A C 1
ATOM 1314 O O . ILE A 1 189 ? 9.265 7.669 -18.095 1.00 94.88 189 ILE A O 1
ATOM 1318 N N . ALA A 1 190 ? 7.656 8.812 -19.139 1.00 94.19 190 ALA A N 1
ATOM 1319 C CA . ALA A 1 190 ? 8.517 9.929 -19.510 1.00 94.19 190 ALA A CA 1
ATOM 1320 C C . ALA A 1 190 ? 9.083 10.649 -18.274 1.00 94.19 190 ALA A C 1
ATOM 1322 O O . ALA A 1 190 ? 10.263 10.986 -18.256 1.00 94.19 190 ALA A O 1
ATOM 1323 N N . ALA A 1 191 ? 8.269 10.840 -17.229 1.00 94.69 191 ALA A N 1
ATOM 1324 C CA . ALA A 1 191 ? 8.735 11.404 -15.964 1.00 94.69 191 ALA A CA 1
ATOM 1325 C C . ALA A 1 191 ? 9.699 10.467 -15.220 1.00 94.69 191 ALA A C 1
ATOM 1327 O O . ALA A 1 191 ? 10.672 10.942 -14.645 1.00 94.69 191 ALA A O 1
ATOM 1328 N N . LEU A 1 192 ? 9.468 9.148 -15.267 1.00 92.75 192 LEU A N 1
ATOM 1329 C CA . LEU A 1 192 ? 10.398 8.159 -14.717 1.00 92.75 192 LEU A CA 1
ATOM 1330 C C . LEU A 1 192 ? 11.754 8.189 -15.436 1.00 92.75 192 LEU A C 1
ATOM 1332 O O . LEU A 1 192 ? 12.784 8.110 -14.778 1.00 92.75 192 LEU A O 1
ATOM 1336 N N . LEU A 1 193 ? 11.758 8.313 -16.766 1.00 89.69 193 LEU A N 1
ATOM 1337 C CA . LEU A 1 193 ? 12.986 8.384 -17.562 1.00 89.69 193 LEU A CA 1
ATOM 1338 C C . LEU A 1 193 ? 13.803 9.644 -17.257 1.00 89.69 193 LEU A C 1
ATOM 1340 O O . LEU A 1 193 ? 15.018 9.533 -17.150 1.00 89.69 193 LEU A O 1
ATOM 1344 N N . ALA A 1 194 ? 13.145 10.798 -17.094 1.00 88.69 194 ALA A N 1
ATOM 1345 C CA . ALA A 1 194 ? 13.808 12.024 -16.641 1.00 88.69 194 ALA A CA 1
ATOM 1346 C C . ALA A 1 194 ? 14.416 11.820 -15.246 1.00 88.69 194 ALA A C 1
ATOM 1348 O O . ALA A 1 194 ? 15.606 11.976 -15.043 1.00 88.69 194 ALA A O 1
ATOM 1349 N N . LEU A 1 195 ? 13.637 11.284 -14.303 1.00 86.50 195 LEU A N 1
ATOM 1350 C CA . LEU A 1 195 ? 14.149 10.998 -12.966 1.00 86.50 195 LEU A CA 1
ATOM 1351 C C . LEU A 1 195 ? 15.353 10.033 -12.974 1.00 86.50 195 LEU A C 1
ATOM 1353 O O . LEU A 1 195 ? 16.277 10.213 -12.190 1.00 86.50 195 LEU A O 1
ATOM 1357 N N . GLN A 1 196 ? 15.356 9.018 -13.845 1.00 84.06 196 GLN A N 1
ATOM 1358 C CA . GLN A 1 196 ? 16.459 8.061 -13.979 1.00 84.06 196 GLN A CA 1
ATOM 1359 C C . GLN A 1 196 ? 17.724 8.663 -14.607 1.00 84.06 196 GLN A C 1
ATOM 1361 O O . GLN A 1 196 ? 18.814 8.170 -14.316 1.00 84.06 196 GLN A O 1
ATOM 1366 N N . ASP A 1 197 ? 17.609 9.679 -15.468 1.00 78.88 197 ASP A N 1
ATOM 1367 C CA . ASP A 1 197 ? 18.762 10.254 -16.172 1.00 78.88 197 ASP A CA 1
ATOM 1368 C C . ASP A 1 197 ? 19.657 11.128 -15.275 1.00 78.88 197 ASP A C 1
ATOM 1370 O O . ASP A 1 197 ? 20.852 11.269 -15.559 1.00 78.88 197 ASP A O 1
ATOM 1374 N N . ASN A 1 198 ? 19.112 11.589 -14.148 1.00 72.19 198 ASN A N 1
ATOM 1375 C CA . ASN A 1 198 ? 19.827 12.317 -13.102 1.00 72.19 198 ASN A CA 1
ATOM 1376 C C . ASN A 1 198 ? 20.856 11.454 -12.358 1.00 72.19 198 ASN A C 1
ATOM 1378 O O . ASN A 1 198 ? 21.869 11.951 -11.867 1.00 72.19 198 ASN A O 1
ATOM 1382 N N . TYR A 1 199 ? 20.633 10.141 -12.281 1.00 69.69 199 TYR A N 1
ATOM 1383 C CA . TYR A 1 199 ? 21.449 9.278 -11.436 1.00 69.69 199 TYR A CA 1
ATOM 1384 C C . TYR A 1 199 ? 22.739 8.829 -12.122 1.00 69.69 199 TYR A C 1
ATOM 1386 O O . TYR A 1 199 ? 22.752 8.148 -13.153 1.00 69.69 199 TYR A O 1
ATOM 1394 N N . VAL A 1 200 ? 23.866 9.145 -11.484 1.00 62.03 200 VAL A N 1
ATOM 1395 C CA . VAL A 1 200 ? 25.185 8.654 -11.881 1.00 62.03 200 VAL A CA 1
ATOM 1396 C C . VAL A 1 200 ? 25.432 7.320 -11.184 1.00 62.03 200 VAL A C 1
ATOM 1398 O O . VAL A 1 200 ? 25.614 7.264 -9.977 1.00 62.03 200 VAL A O 1
ATOM 1401 N N . ALA A 1 201 ? 25.526 6.227 -11.945 1.00 56.44 201 ALA A N 1
ATOM 1402 C CA . ALA A 1 201 ? 25.726 4.874 -11.403 1.00 56.44 201 ALA A CA 1
ATOM 1403 C C . ALA A 1 201 ? 27.027 4.660 -10.579 1.00 56.44 201 ALA A C 1
ATOM 1405 O O . ALA A 1 201 ? 27.268 3.554 -10.087 1.00 56.44 201 ALA A O 1
ATOM 1406 N N . ASP A 1 202 ? 27.890 5.676 -10.456 1.00 55.16 202 ASP A N 1
ATOM 1407 C CA . ASP A 1 202 ? 29.137 5.648 -9.688 1.00 55.16 202 ASP A CA 1
ATOM 1408 C C . ASP A 1 202 ? 28.956 6.311 -8.312 1.00 55.16 202 ASP A C 1
ATOM 1410 O O . ASP A 1 202 ? 29.096 7.522 -8.155 1.00 55.16 202 ASP A O 1
ATOM 1414 N N . VAL A 1 203 ? 28.720 5.474 -7.298 1.00 53.69 203 VAL A N 1
ATOM 1415 C CA . VAL A 1 203 ? 28.526 5.811 -5.869 1.00 53.69 203 VAL A CA 1
ATOM 1416 C C . VAL A 1 203 ? 29.711 6.529 -5.187 1.00 53.69 203 VAL A C 1
ATOM 1418 O O . VAL A 1 203 ? 29.716 6.700 -3.967 1.00 53.69 203 VAL A O 1
ATOM 1421 N N . ALA A 1 204 ? 30.769 6.868 -5.929 1.00 51.88 204 ALA A N 1
ATOM 1422 C CA . ALA A 1 204 ? 31.960 7.559 -5.431 1.00 51.88 204 ALA A CA 1
ATOM 1423 C C . ALA A 1 204 ? 31.875 9.097 -5.506 1.00 51.88 204 ALA A C 1
ATOM 1425 O O . ALA A 1 204 ? 32.812 9.767 -5.060 1.00 51.88 204 ALA A O 1
ATOM 1426 N N . PHE A 1 205 ? 30.796 9.651 -6.065 1.00 54.88 205 PHE A N 1
ATOM 1427 C CA . PHE A 1 205 ? 30.543 11.090 -6.141 1.00 54.88 205 PHE A CA 1
ATOM 1428 C C . PHE A 1 205 ? 29.356 11.469 -5.253 1.00 54.88 205 PHE A C 1
ATOM 1430 O O . PHE A 1 205 ? 28.394 10.715 -5.158 1.00 54.88 205 PHE A O 1
ATOM 1437 N N . ASP A 1 206 ? 29.451 12.621 -4.585 1.00 54.44 206 ASP A N 1
ATOM 1438 C CA . ASP A 1 206 ? 28.321 13.173 -3.837 1.00 54.44 206 ASP A CA 1
ATOM 1439 C C . ASP A 1 206 ? 27.251 13.618 -4.852 1.00 54.44 206 ASP A C 1
ATOM 1441 O O . ASP A 1 206 ? 27.558 14.375 -5.778 1.00 54.44 206 ASP A O 1
ATOM 1445 N N . GLU A 1 207 ? 26.025 13.120 -4.697 1.00 58.06 207 GLU A N 1
ATOM 1446 C CA . GLU A 1 207 ? 24.865 13.549 -5.481 1.00 58.06 207 GLU A CA 1
ATOM 1447 C C . GLU A 1 207 ? 24.469 14.963 -5.036 1.00 58.06 207 GLU A C 1
ATOM 1449 O O . GLU A 1 207 ? 24.310 15.225 -3.840 1.00 58.06 207 GLU A O 1
ATOM 1454 N N . ASP A 1 208 ? 24.370 15.895 -5.981 1.00 58.47 208 ASP A N 1
ATOM 1455 C CA . ASP A 1 208 ? 23.955 17.272 -5.711 1.00 58.47 208 ASP A CA 1
ATOM 1456 C C . ASP A 1 208 ? 22.494 17.390 -6.127 1.00 58.47 208 ASP A C 1
ATOM 1458 O O . ASP A 1 208 ? 22.268 17.500 -7.319 1.00 58.47 208 ASP A O 1
ATOM 1462 N N . ASP A 1 209 ? 21.548 17.346 -5.174 1.00 65.81 209 ASP A N 1
ATOM 1463 C CA . ASP A 1 209 ? 20.104 17.556 -5.401 1.00 65.81 209 ASP A CA 1
ATOM 1464 C C . ASP A 1 209 ? 19.873 18.953 -6.004 1.00 65.81 209 ASP A C 1
ATOM 1466 O O . ASP A 1 209 ? 19.627 19.954 -5.311 1.00 65.81 209 ASP A O 1
ATOM 1470 N N . THR A 1 210 ? 19.989 19.046 -7.322 1.00 76.44 210 THR A N 1
ATOM 1471 C CA . THR A 1 210 ? 19.770 20.286 -8.049 1.00 76.44 210 THR A CA 1
ATOM 1472 C C . THR A 1 210 ? 18.303 20.692 -7.944 1.00 76.44 210 THR A C 1
ATOM 1474 O O . THR A 1 210 ? 17.395 19.897 -7.687 1.00 76.44 210 THR A O 1
ATOM 1477 N N . THR A 1 211 ? 18.030 21.981 -8.153 1.00 80.56 211 THR A N 1
ATOM 1478 C CA . THR A 1 211 ? 16.637 22.453 -8.170 1.00 80.56 211 THR A CA 1
ATOM 1479 C C . THR A 1 211 ? 15.844 21.778 -9.291 1.00 80.56 211 THR A C 1
ATOM 1481 O O . THR A 1 211 ? 14.648 21.539 -9.143 1.00 80.56 211 THR A O 1
ATOM 1484 N N . GLU A 1 212 ? 16.509 21.461 -10.397 1.00 82.00 212 GLU A N 1
ATOM 1485 C CA . GLU A 1 212 ? 15.968 20.724 -11.529 1.00 82.00 212 GLU A CA 1
ATOM 1486 C C . GLU A 1 212 ? 15.572 19.287 -11.142 1.00 82.00 212 GLU A C 1
ATOM 1488 O O . GLU A 1 212 ? 14.421 18.909 -11.356 1.00 82.00 212 GLU A O 1
ATOM 1493 N N . GLU A 1 213 ? 16.445 18.537 -10.467 1.00 82.94 213 GLU A N 1
ATOM 1494 C CA . GLU A 1 213 ? 16.167 17.169 -9.989 1.00 82.94 213 GLU A CA 1
ATOM 1495 C C . GLU A 1 213 ? 15.007 17.113 -8.989 1.00 82.94 213 GLU A C 1
ATOM 1497 O O . GLU A 1 213 ? 14.131 16.249 -9.075 1.00 82.94 213 GLU A O 1
ATOM 1502 N N . MET A 1 214 ? 14.932 18.085 -8.074 1.00 84.81 214 MET A N 1
ATOM 1503 C CA . MET A 1 214 ? 13.799 18.195 -7.151 1.00 84.81 214 MET A CA 1
ATOM 1504 C C . MET A 1 214 ? 12.471 18.402 -7.894 1.00 84.81 214 MET A C 1
ATOM 1506 O O . MET A 1 214 ? 11.452 17.822 -7.512 1.00 84.81 214 MET A O 1
ATOM 1510 N N . VAL A 1 215 ? 12.473 19.213 -8.959 1.00 89.75 215 VAL A N 1
ATOM 1511 C CA . VAL A 1 215 ? 11.288 19.459 -9.796 1.00 89.75 215 VAL A CA 1
ATOM 1512 C C . VAL A 1 215 ? 10.886 18.199 -10.558 1.00 89.75 215 VAL A C 1
ATOM 1514 O O . VAL A 1 215 ? 9.694 17.907 -10.667 1.00 89.75 215 VAL A O 1
ATOM 1517 N N . GLU A 1 216 ? 11.850 17.439 -11.069 1.00 90.62 216 GLU A N 1
ATOM 1518 C CA . GLU A 1 216 ? 11.587 16.183 -11.770 1.00 90.62 216 GLU A CA 1
ATOM 1519 C C . GLU A 1 216 ? 11.022 15.112 -10.837 1.00 90.62 216 GLU A C 1
ATOM 1521 O O . GLU A 1 216 ? 10.023 14.472 -11.183 1.00 90.62 216 GLU A O 1
ATOM 1526 N N . LYS A 1 217 ? 11.566 14.994 -9.618 1.00 92.00 217 LYS A N 1
ATOM 1527 C CA . LYS A 1 217 ? 11.016 14.144 -8.555 1.00 92.00 217 LYS A CA 1
ATOM 1528 C C . LYS A 1 217 ? 9.572 14.515 -8.226 1.00 92.00 217 LYS A C 1
ATOM 1530 O O . LYS A 1 217 ? 8.703 13.643 -8.212 1.00 92.00 217 LYS A O 1
ATOM 1535 N N . ASP A 1 218 ? 9.301 15.793 -7.962 1.00 94.31 218 ASP A N 1
ATOM 1536 C CA . ASP A 1 218 ? 7.953 16.250 -7.611 1.00 94.31 218 ASP A CA 1
ATOM 1537 C C . ASP A 1 218 ? 6.960 16.009 -8.754 1.00 94.31 218 ASP A C 1
ATOM 1539 O O . ASP A 1 218 ? 5.857 15.520 -8.513 1.00 94.31 218 ASP A O 1
ATOM 1543 N N . ASN A 1 219 ? 7.365 16.269 -10.001 1.00 95.81 219 ASN A N 1
ATOM 1544 C CA . ASN A 1 219 ? 6.549 15.983 -11.178 1.00 95.81 219 ASN A CA 1
ATOM 1545 C C . ASN A 1 219 ? 6.267 14.479 -11.331 1.00 95.81 219 ASN A C 1
ATOM 1547 O O . ASN A 1 219 ? 5.134 14.095 -11.623 1.00 95.81 219 ASN A O 1
ATOM 1551 N N . PHE A 1 220 ? 7.266 13.620 -11.111 1.00 96.12 220 PHE A N 1
ATOM 1552 C CA . PHE A 1 220 ? 7.078 12.170 -11.121 1.00 96.12 220 PHE A CA 1
ATOM 1553 C C . PHE A 1 220 ? 6.078 11.730 -10.047 1.00 96.12 220 PHE A C 1
ATOM 1555 O O . PHE A 1 220 ? 5.102 11.053 -10.377 1.00 96.12 220 PHE A O 1
ATOM 1562 N N . LEU A 1 221 ? 6.274 12.160 -8.794 1.00 97.31 221 LEU A N 1
ATOM 1563 C CA . LEU A 1 221 ? 5.378 11.857 -7.676 1.00 97.31 221 LEU A CA 1
ATOM 1564 C C . LEU A 1 221 ? 3.943 12.304 -7.969 1.00 97.31 221 LEU A C 1
ATOM 1566 O O . LEU A 1 221 ? 3.015 11.515 -7.812 1.00 97.31 221 LEU A O 1
ATOM 1570 N N . ASP A 1 222 ? 3.746 13.531 -8.442 1.00 97.75 222 ASP A N 1
ATOM 1571 C CA . ASP A 1 222 ? 2.414 14.060 -8.738 1.00 97.75 222 ASP A CA 1
ATOM 1572 C C . ASP A 1 222 ? 1.711 13.251 -9.839 1.00 97.75 222 ASP A C 1
ATOM 1574 O O . ASP A 1 222 ? 0.525 12.929 -9.716 1.00 97.75 222 ASP A O 1
ATOM 1578 N N . LEU A 1 223 ? 2.443 12.860 -10.888 1.00 98.19 223 LEU A N 1
ATOM 1579 C CA . LEU A 1 223 ? 1.907 12.045 -11.978 1.00 98.19 223 LEU A CA 1
ATOM 1580 C C . LEU A 1 223 ? 1.517 10.638 -11.521 1.00 98.19 223 LEU A C 1
ATOM 1582 O O . LEU A 1 223 ? 0.450 10.162 -11.911 1.00 98.19 223 LEU A O 1
ATOM 1586 N N . ILE A 1 224 ? 2.339 9.968 -10.703 1.00 97.69 224 ILE A N 1
ATOM 1587 C CA . ILE A 1 224 ? 2.011 8.615 -10.231 1.00 97.69 224 ILE A CA 1
ATOM 1588 C C . ILE A 1 224 ? 0.877 8.643 -9.203 1.00 97.69 224 ILE A C 1
ATOM 1590 O O . ILE A 1 224 ? -0.017 7.801 -9.280 1.00 97.69 224 ILE A O 1
ATOM 1594 N N . MET A 1 225 ? 0.841 9.628 -8.297 1.00 98.00 225 MET A N 1
ATOM 1595 C CA . MET A 1 225 ? -0.227 9.757 -7.295 1.00 98.00 225 MET A CA 1
ATOM 1596 C C . MET A 1 225 ? -1.586 10.048 -7.932 1.00 98.00 225 MET A C 1
ATOM 1598 O O . MET A 1 225 ? -2.608 9.643 -7.393 1.00 98.00 225 MET A O 1
ATOM 1602 N N . ALA A 1 226 ? -1.617 10.701 -9.096 1.00 97.75 226 ALA A N 1
ATOM 1603 C CA . ALA A 1 226 ? -2.854 10.958 -9.829 1.00 97.75 226 ALA A CA 1
ATOM 1604 C C . ALA A 1 226 ? -3.475 9.699 -10.473 1.00 97.75 226 ALA A C 1
ATOM 1606 O O . ALA A 1 226 ? -4.590 9.771 -10.994 1.00 97.75 226 ALA A O 1
ATOM 1607 N N . THR A 1 227 ? -2.775 8.561 -10.477 1.00 98.31 227 THR A N 1
ATOM 1608 C CA . THR A 1 227 ? -3.268 7.315 -11.079 1.00 98.31 227 THR A CA 1
ATOM 1609 C C . THR A 1 227 ? -4.233 6.562 -10.166 1.00 98.31 227 THR A C 1
ATOM 1611 O O . THR A 1 227 ? -4.120 6.592 -8.940 1.00 98.31 227 THR A O 1
ATOM 1614 N N . ASP A 1 228 ? -5.141 5.789 -10.766 1.00 98.00 228 ASP A N 1
ATOM 1615 C CA . ASP A 1 228 ? -6.035 4.905 -10.010 1.00 98.00 228 ASP A CA 1
ATOM 1616 C C . ASP A 1 228 ? -5.265 3.834 -9.222 1.00 98.00 228 ASP A C 1
ATOM 1618 O O . ASP A 1 228 ? -5.683 3.464 -8.128 1.00 98.00 228 ASP A O 1
ATOM 1622 N N . VAL A 1 229 ? -4.102 3.394 -9.719 1.00 98.31 229 VAL A N 1
ATOM 1623 C CA . VAL A 1 229 ? -3.192 2.476 -9.011 1.00 98.31 229 VAL A CA 1
ATOM 1624 C C . VAL A 1 229 ? -2.810 3.030 -7.638 1.00 98.31 229 VAL A C 1
ATOM 1626 O O . VAL A 1 229 ? -2.946 2.333 -6.627 1.00 98.31 229 VAL A O 1
ATOM 1629 N N . MET A 1 230 ? -2.370 4.289 -7.581 1.00 97.94 230 MET A N 1
ATOM 1630 C CA . MET A 1 230 ? -1.949 4.903 -6.321 1.00 97.94 230 MET A CA 1
ATOM 1631 C C . MET A 1 230 ? -3.136 5.293 -5.443 1.00 97.94 230 MET A C 1
ATOM 1633 O O . MET A 1 230 ? -3.058 5.097 -4.233 1.00 97.94 230 MET A O 1
ATOM 1637 N N . ASN A 1 231 ? -4.263 5.715 -6.025 1.00 96.12 231 ASN A N 1
ATOM 1638 C CA . ASN A 1 231 ? -5.494 5.973 -5.269 1.00 96.12 231 ASN A CA 1
ATOM 1639 C C . ASN A 1 231 ? -6.021 4.706 -4.567 1.00 96.12 231 ASN A C 1
ATOM 1641 O O . ASN A 1 231 ? -6.388 4.750 -3.392 1.00 96.12 231 ASN A O 1
ATOM 1645 N N . ILE A 1 232 ? -6.038 3.563 -5.264 1.00 97.00 232 ILE A N 1
ATOM 1646 C CA . ILE A 1 232 ? -6.432 2.264 -4.691 1.00 97.00 232 ILE A CA 1
ATOM 1647 C C . ILE A 1 232 ? -5.452 1.854 -3.587 1.00 97.00 232 ILE A C 1
ATOM 1649 O O . ILE A 1 232 ? -5.874 1.409 -2.519 1.00 97.00 232 ILE A O 1
ATOM 1653 N N . THR A 1 233 ? -4.151 2.033 -3.827 1.00 97.12 233 THR A N 1
ATOM 1654 C CA . THR A 1 233 ? -3.102 1.714 -2.850 1.00 97.12 233 THR A CA 1
ATOM 1655 C C . THR A 1 233 ? -3.238 2.560 -1.584 1.00 97.12 233 THR A C 1
ATOM 1657 O O . THR A 1 233 ? -3.184 2.021 -0.481 1.00 97.12 233 THR A O 1
ATOM 1660 N N . GLU A 1 234 ? -3.464 3.869 -1.712 1.00 95.19 234 GLU A N 1
ATOM 1661 C CA . GLU A 1 234 ? -3.651 4.770 -0.573 1.00 95.19 234 GLU A CA 1
ATOM 1662 C C . GLU A 1 234 ? -4.876 4.383 0.252 1.00 95.19 234 GLU A C 1
ATOM 1664 O O . GLU A 1 234 ? -4.767 4.227 1.469 1.00 95.19 234 GLU A O 1
ATOM 1669 N N . ALA A 1 235 ? -6.016 4.155 -0.407 1.00 89.25 235 ALA A N 1
ATOM 1670 C CA . ALA A 1 235 ? -7.239 3.729 0.263 1.00 89.25 235 ALA A CA 1
ATOM 1671 C C . ALA A 1 235 ? -7.038 2.411 1.025 1.00 89.25 235 ALA A C 1
ATOM 1673 O O . ALA A 1 235 ? -7.463 2.295 2.172 1.00 89.25 235 ALA A O 1
ATOM 1674 N N . PHE A 1 236 ? -6.345 1.441 0.421 1.00 90.44 236 PHE A N 1
ATOM 1675 C CA . PHE A 1 236 ? -6.030 0.168 1.065 1.00 90.44 236 PHE A CA 1
ATOM 1676 C C . PHE A 1 236 ? -5.153 0.349 2.310 1.00 90.44 236 PHE A C 1
ATOM 1678 O O . PHE A 1 236 ? -5.447 -0.205 3.366 1.00 90.44 236 PHE A O 1
ATOM 1685 N N . LEU A 1 237 ? -4.083 1.139 2.212 1.00 90.69 237 LEU A N 1
ATOM 1686 C CA . LEU A 1 237 ? -3.172 1.373 3.334 1.00 90.69 237 LEU A CA 1
ATOM 1687 C C . LEU A 1 237 ? -3.852 2.142 4.478 1.00 90.69 237 LEU A C 1
ATOM 1689 O O . LEU A 1 237 ? -3.589 1.851 5.645 1.00 90.69 237 LEU A O 1
ATOM 1693 N N . GLN A 1 238 ? -4.735 3.094 4.162 1.00 85.12 238 GLN A N 1
ATOM 1694 C CA . GLN A 1 238 ? -5.529 3.820 5.158 1.00 85.12 238 GLN A CA 1
ATOM 1695 C C . GLN A 1 238 ? -6.563 2.912 5.837 1.00 85.12 238 GLN A C 1
ATOM 1697 O O . GLN A 1 238 ? -6.664 2.931 7.062 1.00 85.12 238 GLN A O 1
ATOM 1702 N N . ASP A 1 239 ? -7.284 2.086 5.072 1.00 80.56 239 ASP A N 1
ATOM 1703 C CA . ASP A 1 239 ? -8.256 1.112 5.597 1.00 80.56 239 ASP A CA 1
ATOM 1704 C C . ASP A 1 239 ? -7.592 0.100 6.542 1.00 80.56 239 ASP A C 1
ATOM 1706 O O . ASP A 1 239 ? -8.125 -0.224 7.601 1.00 80.56 239 ASP A O 1
ATOM 1710 N N . LYS A 1 240 ? -6.363 -0.322 6.217 1.00 78.88 240 LYS A N 1
ATOM 1711 C CA . LYS A 1 240 ? -5.543 -1.193 7.072 1.00 78.88 240 LYS A CA 1
ATOM 1712 C C . LYS A 1 240 ? -4.904 -0.493 8.269 1.00 78.88 240 LYS A C 1
ATOM 1714 O O . LYS A 1 240 ? -4.237 -1.153 9.062 1.00 78.88 240 LYS A O 1
ATOM 1719 N N . GLY A 1 241 ? -5.069 0.822 8.407 1.00 78.44 241 GLY A N 1
ATOM 1720 C CA . GLY A 1 241 ? -4.412 1.605 9.454 1.00 78.44 241 GLY A CA 1
ATOM 1721 C C . GLY A 1 241 ? -2.881 1.598 9.352 1.00 78.44 241 GLY A C 1
ATOM 1722 O O . GLY A 1 241 ? -2.203 1.873 10.340 1.00 78.44 241 GLY A O 1
ATOM 1723 N N . LEU A 1 242 ? -2.330 1.274 8.175 1.00 83.25 242 LEU A N 1
ATOM 1724 C CA . LEU A 1 242 ? -0.888 1.222 7.912 1.00 83.25 242 LEU A CA 1
ATOM 1725 C C . LEU A 1 242 ? -0.282 2.611 7.712 1.00 83.25 242 LEU A C 1
ATOM 1727 O O . LEU A 1 242 ? 0.902 2.813 7.974 1.00 83.25 242 LEU A O 1
ATOM 1731 N N . ILE A 1 243 ? -1.091 3.567 7.256 1.00 86.06 243 ILE A N 1
ATOM 1732 C CA . ILE A 1 243 ? -0.714 4.975 7.130 1.00 86.06 243 ILE A CA 1
ATOM 1733 C C . ILE A 1 243 ? -1.809 5.860 7.727 1.00 86.06 243 ILE A C 1
ATOM 1735 O O . ILE A 1 243 ? -2.995 5.549 7.656 1.00 86.06 243 ILE A O 1
ATOM 1739 N N . ASN A 1 244 ? -1.406 6.991 8.301 1.00 86.06 244 ASN A N 1
ATOM 1740 C CA . ASN A 1 244 ? -2.299 8.014 8.862 1.00 86.06 244 ASN A CA 1
ATOM 1741 C C . ASN A 1 244 ? -2.054 9.410 8.258 1.00 86.06 244 ASN A C 1
ATOM 1743 O O . ASN A 1 244 ? -2.533 10.416 8.782 1.00 86.06 244 ASN A O 1
ATOM 1747 N N . ARG A 1 245 ? -1.283 9.459 7.172 1.00 89.69 245 ARG A N 1
ATOM 1748 C CA . ARG A 1 245 ? -0.885 10.656 6.428 1.00 89.69 245 ARG A CA 1
ATOM 1749 C C . ARG A 1 245 ? -0.971 10.368 4.919 1.00 89.69 245 ARG A C 1
ATOM 1751 O O . ARG A 1 245 ? -1.088 9.192 4.564 1.00 89.69 245 ARG A O 1
ATOM 1758 N N . PRO A 1 246 ? -0.915 11.387 4.044 1.00 95.75 246 PRO A N 1
ATOM 1759 C CA . PRO A 1 246 ? -1.025 11.190 2.599 1.00 95.75 246 PRO A CA 1
ATOM 1760 C C . PRO A 1 246 ? 0.025 10.217 2.049 1.00 95.75 246 PRO A C 1
ATOM 1762 O O . PRO A 1 246 ? 1.206 10.312 2.402 1.00 95.75 246 PRO A O 1
ATOM 1765 N N . LEU A 1 247 ? -0.376 9.319 1.143 1.00 96.50 247 LEU A N 1
ATOM 1766 C CA . LEU A 1 247 ? 0.526 8.316 0.559 1.00 96.50 247 LEU A CA 1
ATOM 1767 C C . LEU A 1 247 ? 1.719 8.965 -0.152 1.00 96.50 247 LEU A C 1
ATOM 1769 O O . LEU A 1 247 ? 2.830 8.451 -0.056 1.00 96.50 247 LEU A O 1
ATOM 1773 N N . ARG A 1 248 ? 1.529 10.130 -0.784 1.00 97.25 248 ARG A N 1
ATOM 1774 C CA . ARG A 1 248 ? 2.616 10.894 -1.419 1.00 97.25 248 ARG A CA 1
ATOM 1775 C C . ARG A 1 248 ? 3.782 11.155 -0.462 1.00 97.25 248 ARG A C 1
ATOM 1777 O O . ARG A 1 248 ? 4.926 10.937 -0.834 1.00 97.25 248 ARG A O 1
ATOM 1784 N N . GLU A 1 249 ? 3.498 11.586 0.768 1.00 95.38 249 GLU A N 1
ATOM 1785 C CA . GLU A 1 249 ? 4.524 11.872 1.783 1.00 95.38 249 GLU A CA 1
ATOM 1786 C C . GLU A 1 249 ? 5.196 10.592 2.291 1.00 95.38 249 GLU A C 1
ATOM 1788 O O . GLU A 1 249 ? 6.361 10.592 2.678 1.00 95.38 249 GLU A O 1
ATOM 1793 N N . VAL A 1 250 ? 4.462 9.478 2.331 1.00 95.62 250 VAL A N 1
ATOM 1794 C CA . VAL A 1 250 ? 5.011 8.158 2.679 1.00 95.62 250 VAL A CA 1
ATOM 1795 C C . VAL A 1 250 ? 5.963 7.668 1.592 1.00 95.62 250 VAL A C 1
ATOM 1797 O O . VAL A 1 250 ? 7.062 7.223 1.904 1.00 95.62 250 VAL A O 1
ATOM 1800 N N . ILE A 1 251 ? 5.573 7.790 0.324 1.00 95.81 251 ILE A N 1
ATOM 1801 C CA . ILE A 1 251 ? 6.397 7.390 -0.817 1.00 95.81 251 ILE A CA 1
ATOM 1802 C C . ILE A 1 251 ? 7.637 8.278 -0.942 1.00 95.81 251 ILE A C 1
ATOM 1804 O O . ILE A 1 251 ? 8.723 7.735 -1.120 1.00 95.81 251 ILE A O 1
ATOM 1808 N N . ASP A 1 252 ? 7.504 9.598 -0.781 1.00 93.50 252 ASP A N 1
ATOM 1809 C CA . ASP A 1 252 ? 8.651 10.517 -0.776 1.00 93.50 252 ASP A CA 1
ATOM 1810 C C . ASP A 1 252 ? 9.663 10.135 0.318 1.00 93.50 252 ASP A C 1
ATOM 1812 O O . ASP A 1 252 ? 10.846 9.946 0.042 1.00 93.50 252 ASP A O 1
ATOM 1816 N N . GLU A 1 253 ? 9.188 9.892 1.546 1.00 91.56 253 GLU A N 1
ATOM 1817 C CA . GLU A 1 253 ? 10.066 9.500 2.654 1.00 91.56 253 GLU A CA 1
ATOM 1818 C C . GLU A 1 253 ? 10.752 8.145 2.415 1.00 91.56 253 GLU A C 1
ATOM 1820 O O . GLU A 1 253 ? 11.956 8.030 2.633 1.00 91.56 253 GLU A O 1
ATOM 1825 N N . ILE A 1 254 ? 10.024 7.120 1.960 1.00 91.06 254 ILE A N 1
ATOM 1826 C CA . ILE A 1 254 ? 10.581 5.766 1.791 1.00 91.06 254 ILE A CA 1
ATOM 1827 C C . ILE A 1 254 ? 11.575 5.708 0.629 1.00 91.06 254 ILE A C 1
ATOM 1829 O O . ILE A 1 254 ? 12.615 5.056 0.739 1.00 91.06 254 ILE A O 1
ATOM 1833 N N . TRP A 1 255 ? 11.244 6.344 -0.493 1.00 90.44 255 TRP A N 1
ATOM 1834 C CA . TRP A 1 255 ? 11.968 6.143 -1.745 1.00 90.44 255 TRP A CA 1
ATOM 1835 C C . TRP A 1 255 ? 13.032 7.200 -2.005 1.00 90.44 255 TRP A C 1
ATOM 1837 O O . TRP A 1 255 ? 14.062 6.849 -2.572 1.00 90.44 255 TRP A O 1
ATOM 1847 N N . PHE A 1 256 ? 12.834 8.441 -1.559 1.00 87.00 256 PHE A N 1
ATOM 1848 C CA . PHE A 1 256 ? 13.696 9.569 -1.923 1.00 87.00 256 PHE A CA 1
ATOM 1849 C C . PHE A 1 256 ? 14.485 10.163 -0.752 1.00 87.00 256 PHE A C 1
ATOM 1851 O O . PHE A 1 256 ? 15.350 11.008 -0.968 1.00 87.00 256 PHE A O 1
ATOM 1858 N N . THR A 1 257 ? 14.270 9.705 0.486 1.00 85.44 257 THR A N 1
ATOM 1859 C CA . THR A 1 257 ? 15.176 10.065 1.587 1.00 85.44 257 THR A CA 1
ATOM 1860 C C . THR A 1 257 ? 16.539 9.410 1.373 1.00 85.44 257 THR A C 1
ATOM 1862 O O . THR A 1 257 ? 16.658 8.182 1.374 1.00 85.44 257 THR A O 1
ATOM 1865 N N . GLN A 1 258 ? 17.587 10.222 1.243 1.00 78.19 258 GLN A N 1
ATOM 1866 C CA . GLN A 1 258 ? 18.963 9.737 1.164 1.00 78.19 258 GLN A CA 1
ATOM 1867 C C . GLN A 1 258 ? 19.447 9.184 2.515 1.00 78.19 258 GLN A C 1
ATOM 1869 O O . GLN A 1 258 ? 19.191 9.754 3.580 1.00 78.19 258 GLN A O 1
ATOM 1874 N N . TYR A 1 259 ? 20.212 8.091 2.488 1.00 71.31 259 TYR A N 1
ATOM 1875 C CA . TYR A 1 259 ? 20.834 7.508 3.678 1.00 71.31 259 TYR A CA 1
ATOM 1876 C C . TYR A 1 259 ? 22.275 7.051 3.421 1.00 71.31 259 TYR A C 1
ATOM 1878 O O . TYR A 1 259 ? 22.651 6.635 2.328 1.00 71.31 259 TYR A O 1
ATOM 1886 N N . SER A 1 260 ? 23.120 7.109 4.458 1.00 67.81 260 SER A N 1
ATOM 1887 C CA . SER A 1 260 ? 24.515 6.658 4.362 1.00 67.81 260 SER A CA 1
ATOM 1888 C C . SER A 1 260 ? 24.625 5.147 4.567 1.00 67.81 260 SER A C 1
ATOM 1890 O O . SER A 1 260 ? 24.181 4.620 5.588 1.00 67.81 260 SER A O 1
ATOM 1892 N N . ARG A 1 261 ? 25.262 4.438 3.626 1.00 61.12 261 ARG A N 1
ATOM 1893 C CA . ARG A 1 261 ? 25.434 2.973 3.691 1.00 61.12 261 ARG A CA 1
ATOM 1894 C C . ARG A 1 261 ? 26.788 2.518 4.239 1.00 61.12 261 ARG A C 1
ATOM 1896 O O . ARG A 1 261 ? 26.904 1.387 4.705 1.00 61.12 261 ARG A O 1
ATOM 1903 N N . SER A 1 262 ? 27.822 3.362 4.182 1.00 52.84 262 SER A N 1
ATOM 1904 C CA . SER A 1 262 ? 29.165 3.073 4.713 1.00 52.84 262 SER A CA 1
ATOM 1905 C C . SER A 1 262 ? 30.112 4.255 4.470 1.00 52.84 262 SER A C 1
ATOM 1907 O O . SER A 1 262 ? 30.215 4.735 3.348 1.00 52.84 262 SER A O 1
ATOM 1909 N N . GLY A 1 263 ? 30.885 4.662 5.481 1.00 54.91 263 GLY A N 1
ATOM 1910 C CA . GLY A 1 263 ? 32.047 5.542 5.282 1.00 54.91 263 GLY A CA 1
ATOM 1911 C C . GLY A 1 263 ? 31.781 7.051 5.264 1.00 54.91 263 GLY A C 1
ATOM 1912 O O . GLY A 1 263 ? 32.712 7.800 5.002 1.00 54.91 263 GLY A O 1
ATOM 1913 N N . GLY A 1 264 ? 30.568 7.510 5.595 1.00 55.09 264 GLY A N 1
ATOM 1914 C CA . GLY A 1 264 ? 30.264 8.941 5.745 1.00 55.09 264 GLY A CA 1
ATOM 1915 C C . GLY A 1 264 ? 29.821 9.658 4.467 1.00 55.09 264 GLY A C 1
ATOM 1916 O O . GLY A 1 264 ? 29.572 10.855 4.529 1.00 55.09 264 GLY A O 1
ATOM 1917 N N . HIS A 1 265 ? 29.674 8.937 3.353 1.00 53.56 265 HIS A N 1
ATOM 1918 C CA . HIS A 1 265 ? 29.030 9.448 2.143 1.00 53.56 265 HIS A CA 1
ATOM 1919 C C . HIS A 1 265 ? 27.512 9.268 2.266 1.00 53.56 265 HIS A C 1
ATOM 1921 O O . HIS A 1 265 ? 27.038 8.173 2.599 1.00 53.56 265 HIS A O 1
ATOM 1927 N N . VAL A 1 266 ? 26.769 10.358 2.089 1.00 56.34 266 VAL A N 1
ATOM 1928 C CA . VAL A 1 266 ? 25.306 10.392 1.969 1.00 56.34 266 VAL A CA 1
ATOM 1929 C C . VAL A 1 266 ? 25.043 10.626 0.490 1.00 56.34 266 VAL A C 1
ATOM 1931 O O . VAL A 1 266 ? 25.512 11.623 -0.038 1.00 56.34 266 VAL A O 1
ATOM 1934 N N . GLY A 1 267 ? 24.381 9.689 -0.173 1.00 60.25 267 GLY A N 1
ATOM 1935 C CA . GLY A 1 267 ? 24.152 9.779 -1.617 1.00 60.25 267 GLY A CA 1
ATOM 1936 C C . GLY A 1 267 ? 23.580 8.484 -2.157 1.00 60.25 267 GLY A C 1
ATOM 1937 O O . GLY A 1 267 ? 24.078 7.962 -3.139 1.00 60.25 267 GLY A O 1
ATOM 1938 N N . SER A 1 268 ? 22.679 7.856 -1.393 1.00 66.75 268 SER A N 1
ATOM 1939 C CA . SER A 1 268 ? 21.861 6.804 -1.973 1.00 66.75 268 SER A CA 1
ATOM 1940 C C . SER A 1 268 ? 20.475 6.765 -1.361 1.00 66.75 268 SER A C 1
ATOM 1942 O O . SER A 1 268 ? 20.326 6.872 -0.137 1.00 66.75 268 SER A O 1
ATOM 1944 N N . SER A 1 269 ? 19.474 6.595 -2.215 1.00 78.62 269 SER A N 1
ATOM 1945 C CA . SER A 1 269 ? 18.060 6.501 -1.861 1.00 78.62 269 SER A CA 1
ATOM 1946 C C . SER A 1 269 ? 17.493 5.091 -2.092 1.00 78.62 269 SER A C 1
ATOM 1948 O O . SER A 1 269 ? 18.136 4.203 -2.666 1.00 78.62 269 SER A O 1
ATOM 1950 N N . GLY A 1 270 ? 16.273 4.842 -1.605 1.00 81.69 270 GLY A N 1
ATOM 1951 C CA . GLY A 1 270 ? 15.571 3.584 -1.886 1.00 81.69 270 GLY A CA 1
ATOM 1952 C C . GLY A 1 270 ? 15.241 3.438 -3.375 1.00 81.69 270 GLY A C 1
ATOM 1953 O O . GLY A 1 270 ? 15.241 2.323 -3.910 1.00 81.69 270 GLY A O 1
ATOM 1954 N N . PHE A 1 271 ? 14.988 4.568 -4.042 1.00 83.38 271 PHE A N 1
ATOM 1955 C CA . PHE A 1 271 ? 14.637 4.639 -5.452 1.00 83.38 271 PHE A CA 1
ATOM 1956 C C . PHE A 1 271 ? 15.789 4.163 -6.333 1.00 83.38 271 PHE A C 1
ATOM 1958 O O . PHE A 1 271 ? 15.617 3.206 -7.086 1.00 83.38 271 PHE A O 1
ATOM 1965 N N . GLU A 1 272 ? 16.984 4.732 -6.176 1.00 76.06 272 GLU A N 1
ATOM 1966 C CA . GLU A 1 272 ? 18.177 4.306 -6.923 1.00 76.06 272 GLU A CA 1
ATOM 1967 C C . GLU A 1 272 ? 18.444 2.811 -6.797 1.00 76.06 272 GLU A C 1
ATOM 1969 O O . GLU A 1 272 ? 18.675 2.125 -7.796 1.00 76.06 272 GLU A O 1
ATOM 1974 N N . HIS A 1 273 ? 18.356 2.301 -5.565 1.00 73.88 273 HIS A N 1
ATOM 1975 C CA . HIS A 1 273 ? 18.645 0.906 -5.266 1.00 73.88 273 HIS A CA 1
ATOM 1976 C C . HIS A 1 273 ? 17.800 -0.058 -6.093 1.00 73.88 273 HIS A C 1
ATOM 1978 O O . HIS A 1 273 ? 18.269 -1.121 -6.499 1.00 73.88 273 HIS A O 1
ATOM 1984 N N . SER A 1 274 ? 16.536 0.308 -6.300 1.00 77.00 274 SER A N 1
ATOM 1985 C CA . SER A 1 274 ? 15.530 -0.587 -6.862 1.00 77.00 274 SER A CA 1
ATOM 1986 C C . SER A 1 274 ? 15.282 -0.324 -8.346 1.00 77.00 274 SER A C 1
ATOM 1988 O O . SER A 1 274 ? 15.059 -1.274 -9.095 1.00 77.00 274 SER A O 1
ATOM 1990 N N . PHE A 1 275 ? 15.338 0.942 -8.775 1.00 75.94 275 PHE A N 1
ATOM 1991 C CA . PHE A 1 275 ? 14.890 1.388 -10.098 1.00 75.94 275 PHE A CA 1
ATOM 1992 C C . PHE A 1 275 ? 16.022 1.778 -11.055 1.00 75.94 275 PHE A C 1
ATOM 1994 O O . PHE A 1 275 ? 15.855 1.619 -12.261 1.00 75.94 275 PHE A O 1
ATOM 2001 N N . VAL A 1 276 ? 17.157 2.274 -10.555 1.00 71.56 276 VAL A N 1
ATOM 2002 C CA . VAL A 1 276 ? 18.308 2.679 -11.392 1.00 71.56 276 VAL A CA 1
ATOM 2003 C C . VAL A 1 276 ? 19.325 1.541 -11.488 1.00 71.56 276 VAL A C 1
ATOM 2005 O O . VAL A 1 276 ? 19.906 1.288 -12.543 1.00 71.56 276 VAL A O 1
ATOM 2008 N N . GLY A 1 277 ? 19.466 0.792 -10.395 1.00 62.88 277 GLY A N 1
ATOM 2009 C CA . GLY A 1 277 ? 20.417 -0.296 -10.260 1.00 62.88 277 GLY A CA 1
ATOM 2010 C C . GLY A 1 277 ? 21.823 0.205 -9.938 1.00 62.88 277 GLY A C 1
ATOM 2011 O O . GLY A 1 277 ? 22.333 1.154 -10.523 1.00 62.88 277 GLY A O 1
ATOM 2012 N N . GLU A 1 278 ? 22.476 -0.446 -8.978 1.00 60.09 278 GLU A N 1
ATOM 2013 C CA . GLU A 1 278 ? 23.789 -0.016 -8.487 1.00 60.09 278 GLU A CA 1
ATOM 2014 C C . GLU A 1 278 ? 24.923 -0.760 -9.203 1.00 60.09 278 GLU A C 1
ATOM 2016 O O . GLU A 1 278 ? 24.912 -1.992 -9.301 1.00 60.09 278 GLU A O 1
ATOM 2021 N N . LEU A 1 279 ? 25.955 -0.036 -9.652 1.00 56.31 279 LEU A N 1
ATOM 2022 C CA . LEU A 1 279 ? 27.215 -0.634 -10.092 1.00 56.31 279 LEU A CA 1
ATOM 2023 C C . LEU A 1 279 ? 28.200 -0.677 -8.921 1.00 56.31 279 LEU A C 1
ATOM 2025 O O . LEU A 1 279 ? 28.621 0.350 -8.397 1.00 56.31 279 LEU A O 1
ATOM 2029 N N . LYS A 1 280 ? 28.657 -1.873 -8.544 1.00 54.84 280 LYS A N 1
ATOM 2030 C CA . LYS A 1 280 ? 29.723 -2.040 -7.548 1.00 54.84 280 LYS A CA 1
ATOM 2031 C C . LYS A 1 280 ? 30.986 -2.550 -8.226 1.00 54.84 280 LYS A C 1
ATOM 2033 O O . LYS A 1 280 ? 31.065 -3.706 -8.629 1.00 54.84 280 LYS A O 1
ATOM 2038 N N . GLY A 1 281 ? 31.987 -1.679 -8.372 1.00 54.09 281 GLY A N 1
ATOM 2039 C CA . GLY A 1 281 ? 33.253 -2.032 -9.027 1.00 54.09 281 GLY A CA 1
ATOM 2040 C C . GLY A 1 281 ? 33.105 -2.389 -10.514 1.00 54.09 281 GLY A C 1
ATOM 2041 O O . GLY A 1 281 ? 33.825 -3.255 -11.005 1.00 54.09 281 GLY A O 1
ATOM 2042 N N . GLY A 1 282 ? 32.156 -1.757 -11.215 1.00 57.72 282 GLY A N 1
ATOM 2043 C CA . GLY A 1 282 ? 31.880 -1.999 -12.638 1.00 57.72 282 GLY A CA 1
ATOM 2044 C C . GLY A 1 282 ? 30.994 -3.217 -12.933 1.00 57.72 282 GLY A C 1
ATOM 2045 O O . GLY A 1 282 ? 30.872 -3.600 -14.093 1.00 57.72 282 GLY A O 1
ATOM 2046 N N . GLN A 1 283 ? 30.388 -3.832 -11.911 1.00 55.72 283 GLN A N 1
ATOM 2047 C CA . GLN A 1 283 ? 29.421 -4.926 -12.054 1.00 55.72 283 GLN A CA 1
ATOM 2048 C C . GLN A 1 283 ? 28.047 -4.512 -11.524 1.00 55.72 283 GLN A C 1
ATOM 2050 O O . GLN A 1 283 ? 27.964 -3.877 -10.474 1.00 55.72 283 GLN A O 1
ATOM 2055 N N . VAL A 1 284 ? 26.983 -4.902 -12.23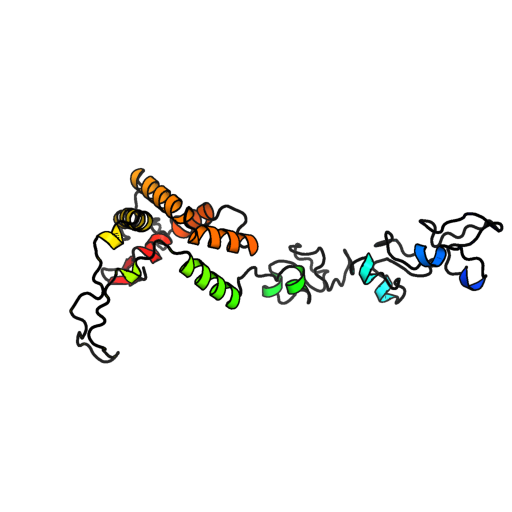3 1.00 61.06 284 VAL A N 1
ATOM 2056 C CA . VAL A 1 284 ? 25.589 -4.685 -11.812 1.00 61.06 284 VAL A CA 1
ATOM 2057 C C . VAL A 1 284 ? 25.323 -5.482 -10.536 1.00 61.06 284 VAL A C 1
ATOM 2059 O O . VAL A 1 284 ? 25.416 -6.708 -10.527 1.00 61.06 284 VAL A O 1
ATOM 2062 N N . SER A 1 285 ? 25.028 -4.770 -9.452 1.00 55.84 285 SER A N 1
ATOM 2063 C CA . SER A 1 285 ? 24.712 -5.314 -8.128 1.00 55.84 285 SER A CA 1
ATOM 2064 C C . SER A 1 285 ? 23.236 -5.713 -8.003 1.00 55.84 285 SER A C 1
ATOM 2066 O O . SER A 1 285 ? 22.915 -6.592 -7.208 1.00 55.84 285 SER A O 1
ATOM 2068 N N . GLY A 1 286 ? 22.349 -5.083 -8.777 1.00 54.53 286 GLY A N 1
ATOM 2069 C CA . GLY A 1 286 ? 20.917 -5.377 -8.834 1.00 54.53 286 GLY A CA 1
ATOM 2070 C C . GLY A 1 286 ? 20.222 -4.444 -9.824 1.00 54.53 286 GLY A C 1
ATOM 2071 O O . GLY A 1 286 ? 20.539 -3.262 -9.856 1.00 54.53 286 GLY A O 1
ATOM 2072 N N . PHE A 1 287 ? 19.332 -4.983 -10.656 1.00 56.78 287 PHE A N 1
ATOM 2073 C CA . PHE A 1 287 ? 18.456 -4.226 -11.556 1.00 56.78 287 PHE A CA 1
ATOM 2074 C C . PHE A 1 287 ? 17.198 -5.068 -11.794 1.00 56.78 287 PHE A C 1
ATOM 2076 O O . PHE A 1 287 ? 17.295 -6.183 -12.314 1.00 56.78 287 PHE A O 1
ATOM 2083 N N . HIS A 1 288 ? 16.043 -4.572 -11.348 1.00 57.16 288 HIS A N 1
ATOM 2084 C CA . HIS A 1 288 ? 14.770 -5.308 -11.360 1.00 57.16 288 HIS A CA 1
ATOM 2085 C C . HIS A 1 288 ? 13.586 -4.455 -11.847 1.00 57.16 288 HIS A C 1
ATOM 2087 O O . HIS A 1 288 ? 12.443 -4.827 -11.581 1.00 57.16 288 HIS A O 1
ATOM 2093 N N . ASN A 1 289 ? 13.859 -3.322 -12.509 1.00 57.00 289 ASN A N 1
ATOM 2094 C CA . ASN A 1 289 ? 12.826 -2.419 -13.019 1.00 57.00 289 ASN A CA 1
ATOM 2095 C C . ASN A 1 289 ? 11.990 -3.048 -14.140 1.00 57.00 289 ASN A C 1
ATOM 2097 O O . ASN A 1 289 ? 12.582 -3.729 -15.010 1.00 57.00 289 ASN A O 1
#

pLDDT: mean 80.79, std 14.35, range [40.78, 98.31]